Protein AF-A0A2S3QCV7-F1 (afdb_monomer)

Mean predicted aligned error: 12.56 Å

Foldseek 3Di:
DDDDDDDDDDDDDDDDDDDDDDDDDDDPQDQQHQPPVPPRHGVVVPCQCVPPVNVVVPLDDLVRLLVVLVVCVVVVVLVVNQVSLVSSVVVCVVDDVVVLCVDPVSVVSVLVSLVSNLVSLLVVCLVPVVSLVVSLVSLVCCCVRVVVPCVVVNLVSLLSNLLSCLSVVVNVVSVVSLVVSCVVVVLALVSLLSVLQSQQPPHRPSHPDLVSSVVSLVSSCVNPVPDPSSVVSVVRSVVVCVVVVHDD

Nearest PDB structures (foldseek):
  6af0-assembly1_A  TM=4.984E-01  e=4.633E-02  Thermothelomyces thermophilus ATCC 42464
  2vq2-assembly1_A-2  TM=4.570E-01  e=3.859E-02  Neisseria meningitidis
  8tau-assembly1_S  TM=4.892E-01  e=3.306E-01  Homo sapiens
  5waq-assembly1_A  TM=3.898E-01  e=1.744E-01  Neisseria gonorrhoeae FA 1090
  7n61-assembly1_1E  TM=3.999E-01  e=1.591E-01  Chlamydomonas reinhardtii

Solvent-accessible surface area (backbone atoms only — not comparable to full-atom values): 14425 Å² total; per-residue (Å²): 141,84,82,88,82,91,82,92,84,91,82,82,88,84,87,89,82,92,76,91,82,85,84,86,75,84,84,72,80,50,61,76,37,71,25,91,86,70,78,78,38,35,17,68,76,64,51,43,86,69,32,69,69,49,49,61,72,64,60,75,50,71,67,58,49,50,54,51,41,54,58,29,56,79,67,66,41,60,71,62,35,53,57,51,46,49,55,50,50,58,52,55,72,76,48,64,59,73,64,54,52,69,38,65,74,51,32,54,52,48,56,52,48,56,52,55,52,47,54,51,33,58,57,42,23,79,81,38,57,79,33,18,61,57,35,35,56,50,44,55,49,43,59,68,77,39,44,91,75,37,65,89,48,43,65,61,49,49,49,51,40,20,53,22,27,29,63,70,67,41,48,69,64,17,50,51,41,32,53,52,44,28,67,74,38,75,89,48,40,59,40,31,44,62,48,17,38,40,15,25,80,84,75,37,86,56,51,70,36,58,70,59,16,50,57,28,42,52,56,19,38,73,73,46,69,81,44,63,72,57,47,52,55,49,52,54,49,48,52,51,30,55,77,68,75,40,81,131

Sequence (248 aa):
MVEHRHDMINDKMGKSSTTDRRGGWALTTGRNDPCPCGSGKKYKKCCIDKDPEHVKGQRRGLAELLDQALAMAERGQITQSIDTGEEIWQVIQQQNVTQVTAVPALRSKLRVWLSDYHDLLHNAMYTDRKMAGRCLNFIDGVLVRFKDWVSEEEASLRAARGDALFLMGNFVEGDEVFAALHHRYPNDPWPLIWWGDQYNPVFRWALPQPDKAVSLYQKARAMDEADDGIRRRWDDLMAWRSQNGIAP

pLDDT: mean 83.48, std 18.83, range [30.62, 98.56]

Secondary structure (DSSP, 8-state):
------------------------------TTSBPTTSSSSBGGGTTGGG-HHHHHHTS--HHHHHHHHHHHHHTT-HHHHHHHHHHHHHHHHHS-HHHHHHSHHHHHHHHHHHHHHHHHHHHHHHH-TTHHHHHHHHHHHHHHHSTTTSTTTHHHHHHHHHHHHHHTT-HHHHHHHHHHHHHHSTT-SHHHHHHHHHH-TTT--SS--HHHHHHHHHHHHHH-SS-HHHHHHHHHHHHHHHHTT---

Structure (mmCIF, N/CA/C/O backbone):
data_AF-A0A2S3QCV7-F1
#
_entry.id   AF-A0A2S3QCV7-F1
#
loop_
_atom_site.group_PDB
_atom_site.id
_atom_site.type_symbol
_atom_site.label_atom_id
_atom_site.label_alt_id
_atom_site.label_comp_id
_atom_site.label_asym_id
_atom_site.label_entity_id
_atom_site.label_seq_id
_atom_site.pdbx_PDB_ins_code
_atom_site.Cartn_x
_atom_site.Cartn_y
_atom_site.Cartn_z
_atom_site.occupancy
_atom_site.B_iso_or_equiv
_atom_site.auth_seq_id
_atom_site.auth_comp_id
_atom_site.auth_asym_id
_atom_site.auth_atom_id
_atom_site.pdbx_PDB_model_num
ATOM 1 N N . MET A 1 1 ? 11.195 -3.276 79.818 1.00 38.38 1 MET A N 1
ATOM 2 C CA . MET A 1 1 ? 11.529 -4.581 80.420 1.00 38.38 1 MET A CA 1
ATOM 3 C C . MET A 1 1 ? 10.585 -4.825 81.582 1.00 38.38 1 MET A C 1
ATOM 5 O O . MET A 1 1 ? 10.831 -4.285 82.647 1.00 38.38 1 MET A O 1
ATOM 9 N N . VAL A 1 2 ? 9.503 -5.574 81.365 1.00 32.84 2 VAL A N 1
ATOM 10 C CA . VAL A 1 2 ? 8.854 -6.365 82.421 1.00 32.84 2 VAL A CA 1
ATOM 11 C C . VAL A 1 2 ? 8.406 -7.657 81.750 1.00 32.84 2 VAL A C 1
ATOM 13 O O . VAL A 1 2 ? 7.621 -7.638 80.803 1.00 32.84 2 VAL A O 1
ATOM 16 N N . GLU A 1 3 ? 9.021 -8.747 82.184 1.00 32.28 3 GLU A N 1
ATOM 17 C CA . GLU A 1 3 ? 8.750 -10.119 81.775 1.00 32.28 3 GLU A CA 1
ATOM 18 C C . GLU A 1 3 ? 7.462 -10.665 82.416 1.00 32.28 3 GLU A C 1
ATOM 20 O O . GLU A 1 3 ? 7.135 -10.346 83.554 1.00 32.28 3 GLU A O 1
ATOM 25 N N . HIS A 1 4 ? 6.779 -11.501 81.626 1.00 31.88 4 HIS A N 1
ATOM 26 C CA . HIS A 1 4 ? 6.143 -12.796 81.916 1.00 31.88 4 HIS A CA 1
ATOM 27 C C . HIS A 1 4 ? 5.590 -13.150 83.312 1.00 31.88 4 HIS A C 1
ATOM 29 O O . HIS A 1 4 ? 6.277 -13.029 84.318 1.00 31.88 4 HIS A O 1
ATOM 35 N N . ARG A 1 5 ? 4.432 -13.842 83.337 1.00 34.34 5 ARG A N 1
ATOM 36 C CA . ARG A 1 5 ? 4.283 -15.329 83.352 1.00 34.34 5 ARG A CA 1
ATOM 37 C C . ARG A 1 5 ? 2.780 -15.722 83.347 1.00 34.34 5 ARG A C 1
ATOM 39 O O . ARG A 1 5 ? 2.022 -15.098 84.074 1.00 34.34 5 ARG A O 1
ATOM 46 N N . HIS A 1 6 ? 2.343 -16.551 82.379 1.00 31.64 6 HIS A N 1
ATOM 47 C CA . HIS A 1 6 ? 1.833 -17.952 82.515 1.00 31.64 6 HIS A CA 1
ATOM 48 C C . HIS A 1 6 ? 0.407 -18.035 83.123 1.00 31.64 6 HIS A C 1
ATOM 50 O O . HIS A 1 6 ? 0.150 -17.369 84.110 1.00 31.64 6 HIS A O 1
ATOM 56 N N . ASP A 1 7 ? -0.614 -18.745 82.623 1.00 33.12 7 ASP A N 1
ATOM 57 C CA . ASP A 1 7 ? -0.740 -19.999 81.859 1.00 33.12 7 ASP A CA 1
ATOM 58 C C . ASP A 1 7 ? -2.167 -20.072 81.238 1.00 33.12 7 ASP A C 1
ATOM 60 O O . ASP A 1 7 ? -3.120 -19.561 81.816 1.00 33.12 7 ASP A O 1
ATOM 64 N N . MET A 1 8 ? -2.310 -20.461 79.965 1.00 30.98 8 MET A N 1
ATOM 65 C CA . MET A 1 8 ? -2.825 -21.752 79.454 1.00 30.98 8 MET A CA 1
ATOM 66 C C . MET A 1 8 ? -4.351 -22.028 79.503 1.00 30.98 8 MET A C 1
ATOM 68 O O . MET A 1 8 ? -4.958 -22.099 80.562 1.00 30.98 8 MET A O 1
ATOM 72 N N . ILE A 1 9 ? -4.879 -22.343 78.303 1.00 35.72 9 ILE A N 1
ATOM 73 C CA . ILE A 1 9 ? -5.865 -23.391 77.921 1.00 35.72 9 ILE A CA 1
ATOM 74 C C . ILE A 1 9 ? -7.051 -22.891 77.068 1.00 35.72 9 ILE A C 1
ATOM 76 O O . ILE A 1 9 ? -7.926 -22.154 77.507 1.00 35.72 9 ILE A O 1
ATOM 80 N N . ASN A 1 10 ? -7.054 -23.382 75.821 1.00 31.34 10 ASN A N 1
ATOM 81 C CA . ASN A 1 10 ? -8.168 -23.452 74.871 1.00 31.34 10 ASN A CA 1
ATOM 82 C C . ASN A 1 10 ? -9.288 -24.369 75.391 1.00 31.34 10 ASN A C 1
ATOM 84 O O . ASN A 1 10 ? -8.967 -25.489 75.774 1.00 31.34 10 ASN A O 1
ATOM 88 N N . ASP A 1 11 ? -10.566 -24.013 75.196 1.00 32.94 11 ASP A N 1
ATOM 89 C CA . ASP A 1 11 ? -11.502 -24.925 74.514 1.00 32.94 11 ASP A CA 1
ATOM 90 C C . ASP A 1 11 ? -12.813 -24.256 74.033 1.00 32.94 11 ASP A C 1
ATOM 92 O O . ASP A 1 11 ? -13.464 -23.506 74.751 1.00 32.94 11 ASP A O 1
ATOM 96 N N . LYS A 1 12 ? -13.176 -24.622 72.796 1.00 36.59 12 LYS A N 1
ATOM 97 C CA . LYS A 1 12 ? -14.512 -24.818 72.190 1.00 36.59 12 LYS A CA 1
ATOM 98 C C . LYS A 1 12 ? -15.621 -23.746 72.220 1.00 36.59 12 LYS A C 1
ATOM 100 O O . LYS A 1 12 ? -16.352 -23.556 73.179 1.00 36.59 12 LYS A O 1
ATOM 105 N N . MET A 1 13 ? -15.844 -23.223 71.006 1.00 33.03 13 MET A N 1
ATOM 106 C CA . MET A 1 13 ? -17.088 -23.251 70.203 1.00 33.03 13 MET A CA 1
ATOM 107 C C . MET A 1 13 ? -18.452 -23.336 70.916 1.00 33.03 13 MET A C 1
ATOM 109 O O . MET A 1 13 ? -18.760 -24.347 71.541 1.00 33.03 13 MET A O 1
ATOM 113 N N . GLY A 1 14 ? -19.371 -22.418 70.569 1.00 30.62 14 GLY A N 1
ATOM 114 C CA . GLY A 1 14 ? -20.802 -22.745 70.631 1.00 30.62 14 GLY A CA 1
ATOM 115 C C . GLY A 1 14 ? -21.839 -21.617 70.622 1.00 30.62 14 GLY A C 1
ATOM 116 O O . GLY A 1 14 ? -22.574 -21.489 71.584 1.00 30.62 14 GLY A O 1
ATOM 117 N N . LYS A 1 15 ? -21.995 -20.956 69.466 1.00 34.19 15 LYS A N 1
ATOM 118 C CA . LYS A 1 15 ? -23.260 -20.459 68.868 1.00 34.19 15 LYS A CA 1
ATOM 119 C C . LYS A 1 15 ? -24.015 -19.235 69.434 1.00 34.19 15 LYS A C 1
ATOM 121 O O . LYS A 1 15 ? -24.451 -19.182 70.572 1.00 34.19 15 LYS A O 1
ATOM 126 N N . SER A 1 16 ? -24.401 -18.432 68.434 1.00 33.25 16 SER A N 1
ATOM 127 C CA . SER A 1 16 ? -25.677 -17.723 68.259 1.00 33.25 16 SER A CA 1
ATOM 128 C C . SER A 1 16 ? -25.746 -16.276 68.740 1.00 33.25 16 SER A C 1
ATOM 130 O O . SER A 1 16 ? -26.139 -15.994 69.866 1.00 33.25 16 SER A O 1
ATOM 132 N N . SER A 1 17 ? -25.531 -15.349 67.803 1.00 34.78 17 SER A N 1
ATOM 133 C CA . SER A 1 17 ? -26.251 -14.078 67.809 1.00 34.78 17 SER A CA 1
ATOM 134 C C . SER A 1 17 ? -26.877 -13.828 66.436 1.00 34.78 17 SER A C 1
ATOM 136 O O . SER A 1 17 ? -26.227 -13.731 65.397 1.00 34.78 17 SER A O 1
ATOM 138 N N . THR A 1 18 ? -28.201 -13.795 66.455 1.00 44.22 18 THR A N 1
ATOM 139 C CA . THR A 1 18 ? -29.086 -13.297 65.413 1.00 44.22 18 THR A CA 1
ATOM 140 C C . THR A 1 18 ? -29.014 -11.775 65.363 1.00 44.22 18 THR A C 1
ATOM 142 O O . THR A 1 18 ? -29.359 -11.137 66.354 1.00 44.22 18 THR A O 1
ATOM 145 N N . THR A 1 19 ? -28.695 -11.195 64.206 1.00 40.28 19 THR A N 1
ATOM 146 C CA . THR A 1 19 ? -29.231 -9.887 63.800 1.00 40.28 19 THR A CA 1
ATOM 147 C C . THR A 1 19 ? -29.324 -9.805 62.284 1.00 40.28 19 THR A C 1
ATOM 149 O O . THR A 1 19 ? -28.318 -9.805 61.579 1.00 40.28 19 THR A O 1
ATOM 152 N N . ASP A 1 20 ? -30.564 -9.709 61.826 1.00 45.69 20 ASP A N 1
ATOM 153 C CA . ASP A 1 20 ? -31.002 -9.193 60.536 1.00 45.69 20 ASP A CA 1
ATOM 154 C C . ASP A 1 20 ? -30.364 -7.825 60.207 1.00 45.69 20 ASP A C 1
ATOM 156 O O . ASP A 1 20 ? -30.179 -6.999 61.111 1.00 45.69 20 ASP A O 1
ATOM 160 N N . ARG A 1 21 ? -30.056 -7.596 58.917 1.00 41.09 21 ARG A N 1
ATOM 161 C CA . ARG A 1 21 ? -30.334 -6.337 58.194 1.00 41.09 21 ARG A CA 1
ATOM 162 C C . ARG A 1 21 ? -29.936 -6.407 56.700 1.00 41.09 21 ARG A C 1
ATOM 164 O O . ARG A 1 21 ? -28.761 -6.340 56.373 1.00 41.09 21 ARG A O 1
ATOM 171 N N . ARG A 1 22 ? -30.953 -6.374 55.825 1.00 37.09 22 ARG A N 1
ATOM 172 C CA . ARG A 1 22 ? -31.075 -5.560 54.581 1.00 37.09 22 ARG A CA 1
ATOM 173 C C . ARG A 1 22 ? -29.996 -5.652 53.464 1.00 37.09 22 ARG A C 1
ATOM 175 O O . ARG A 1 22 ? -28.924 -5.087 53.600 1.00 37.09 22 ARG A O 1
ATOM 182 N N . GLY A 1 23 ? -30.425 -6.106 52.275 1.00 32.66 23 GLY A N 1
ATOM 183 C CA . GLY A 1 23 ? -30.238 -5.390 50.994 1.00 32.66 23 GLY A CA 1
ATOM 184 C C . GLY A 1 23 ? -28.955 -5.590 50.162 1.00 32.66 23 GLY A C 1
ATOM 185 O O . GLY A 1 23 ? -27.911 -5.052 50.497 1.00 32.66 23 GLY A O 1
ATOM 186 N N . GLY A 1 24 ? -29.119 -6.186 48.970 1.00 42.12 24 GLY A N 1
ATOM 187 C CA . GLY A 1 24 ? -28.301 -5.936 47.769 1.00 42.12 24 GLY A CA 1
ATOM 188 C C . GLY A 1 24 ? -26.895 -6.546 47.728 1.00 42.12 24 GLY A C 1
ATOM 189 O O . GLY A 1 24 ? -26.304 -6.841 48.754 1.00 42.12 24 GLY A O 1
ATOM 190 N N . TRP A 1 25 ? -26.347 -6.644 46.513 1.00 31.70 25 TRP A N 1
ATOM 191 C CA . TRP A 1 25 ? -24.982 -7.071 46.159 1.00 31.70 25 TRP A CA 1
ATOM 192 C C . TRP A 1 25 ? -24.763 -8.593 46.138 1.00 31.70 25 TRP A C 1
ATOM 194 O O . TRP A 1 25 ? -24.462 -9.233 47.142 1.00 31.70 25 TRP A O 1
ATOM 204 N N . ALA A 1 26 ? -24.866 -9.177 44.937 1.00 41.72 26 ALA A N 1
ATOM 205 C CA . ALA A 1 26 ? -24.227 -10.453 44.637 1.00 41.72 26 ALA A CA 1
ATOM 206 C C . ALA A 1 26 ? -22.753 -10.369 45.070 1.00 41.72 26 ALA A C 1
ATOM 208 O O . ALA A 1 26 ? -22.054 -9.430 44.692 1.00 41.72 26 ALA A O 1
ATOM 209 N N . LEU A 1 27 ? -22.318 -11.315 45.904 1.00 47.12 27 LEU A N 1
ATOM 210 C CA . LEU A 1 27 ? -20.977 -11.396 46.483 1.00 47.12 27 LEU A CA 1
ATOM 211 C C . LEU A 1 27 ? -19.913 -11.490 45.379 1.00 47.12 27 LEU A C 1
ATOM 213 O O . LEU A 1 27 ? -19.500 -12.579 44.985 1.00 47.12 27 LEU A O 1
ATOM 217 N N . THR A 1 28 ? -19.443 -10.351 44.877 1.00 60.47 28 THR A N 1
ATOM 218 C CA . THR A 1 28 ? -18.229 -10.293 44.065 1.00 60.47 28 THR A CA 1
ATOM 219 C C . THR A 1 28 ? -17.061 -10.658 44.971 1.00 60.47 28 THR A C 1
ATOM 221 O O . THR A 1 28 ? -16.737 -9.906 45.890 1.00 60.47 28 THR A O 1
ATOM 224 N N . THR A 1 29 ? -16.454 -11.825 44.753 1.00 78.31 29 THR A N 1
ATOM 225 C CA . THR A 1 29 ? -15.265 -12.256 45.496 1.00 78.31 29 THR A CA 1
ATOM 226 C C . THR A 1 29 ? -14.179 -11.182 45.394 1.00 78.31 29 THR A C 1
ATOM 228 O O . THR A 1 29 ? -13.758 -10.812 44.296 1.00 78.31 29 THR A O 1
ATOM 231 N N . GLY A 1 30 ? -13.718 -10.661 46.530 1.00 81.62 30 GLY A N 1
ATOM 232 C CA . GLY A 1 30 ? -12.691 -9.632 46.571 1.00 81.62 30 GLY A CA 1
ATOM 233 C C . GLY A 1 30 ? -11.347 -10.155 46.063 1.00 81.62 30 GLY A C 1
ATOM 234 O O . GLY A 1 30 ? -10.965 -11.304 46.271 1.00 81.62 30 GLY A O 1
ATOM 235 N N . ARG A 1 31 ? -10.559 -9.288 45.414 1.00 86.88 31 ARG A N 1
ATOM 236 C CA . ARG A 1 31 ? -9.252 -9.626 44.803 1.00 86.88 31 ARG A CA 1
ATOM 237 C C . ARG A 1 31 ? -8.290 -10.387 45.732 1.00 86.88 31 ARG A C 1
ATOM 239 O O . ARG A 1 31 ? -7.484 -11.193 45.268 1.00 86.88 31 ARG A O 1
ATOM 246 N N . ASN A 1 32 ? -8.318 -10.101 47.031 1.00 90.88 32 ASN A N 1
ATOM 247 C CA . ASN A 1 32 ? -7.431 -10.723 48.016 1.00 90.88 32 ASN A CA 1
ATOM 248 C C . ASN A 1 32 ? -8.058 -11.917 48.752 1.00 90.88 32 ASN A C 1
ATOM 250 O O . ASN A 1 32 ? -7.331 -12.562 49.511 1.00 90.88 32 ASN A O 1
ATOM 254 N N . ASP A 1 33 ? -9.335 -12.215 48.517 1.00 92.00 33 ASP A N 1
ATOM 255 C CA . ASP A 1 33 ? -10.075 -13.269 49.214 1.00 92.00 33 ASP A CA 1
ATOM 256 C C . ASP A 1 33 ? -9.628 -14.662 48.751 1.00 92.00 33 ASP A C 1
ATOM 258 O O . ASP A 1 33 ? -9.044 -14.791 47.668 1.00 92.00 33 ASP A O 1
ATOM 262 N N . PRO A 1 34 ? -9.858 -15.723 49.544 1.00 92.44 34 PRO A N 1
ATOM 263 C CA . PRO A 1 34 ? -9.638 -17.095 49.102 1.00 92.44 34 PRO A CA 1
ATOM 264 C C . PRO A 1 34 ? -10.410 -17.398 47.815 1.00 92.44 34 PRO A C 1
ATOM 266 O O . PRO A 1 34 ? -11.573 -17.035 47.659 1.00 92.44 34 PRO A O 1
ATOM 269 N N . CYS A 1 35 ? -9.749 -18.060 46.871 1.00 91.00 35 CYS A N 1
ATOM 270 C CA . CYS A 1 35 ? -10.328 -18.324 45.566 1.00 91.00 35 CYS A CA 1
ATOM 271 C C . CYS A 1 35 ? -11.446 -19.383 45.653 1.00 91.00 35 CYS A C 1
ATOM 273 O O . CYS A 1 35 ? -11.205 -20.462 46.205 1.00 91.00 35 CYS A O 1
ATOM 275 N N . PRO A 1 36 ? -12.628 -19.140 45.047 1.00 88.75 36 PRO A N 1
ATOM 276 C CA . PRO A 1 36 ? -13.785 -20.032 45.159 1.00 88.75 36 PRO A CA 1
ATOM 277 C C . PRO A 1 36 ? -13.600 -21.388 44.464 1.00 88.75 36 PRO A C 1
ATOM 279 O O . PRO A 1 36 ? -14.388 -22.297 44.689 1.00 88.75 36 PRO A O 1
ATOM 282 N N . CYS A 1 37 ? -12.545 -21.574 43.663 1.00 88.00 37 CYS A N 1
ATOM 283 C CA . CYS A 1 37 ? -12.220 -22.865 43.048 1.00 88.00 37 CYS A CA 1
ATOM 284 C C . CYS A 1 37 ? -11.632 -23.898 44.029 1.00 88.00 37 CYS A C 1
ATOM 286 O O . CYS A 1 37 ? -11.289 -25.002 43.615 1.00 88.00 37 CYS A O 1
ATOM 288 N N . GLY A 1 38 ? -11.447 -23.535 45.304 1.00 86.88 38 GLY A N 1
ATOM 289 C CA . GLY A 1 38 ? -10.931 -24.441 46.334 1.00 86.88 38 GLY A CA 1
ATOM 290 C C . GLY A 1 38 ? -9.409 -24.609 46.338 1.00 86.88 38 GLY A C 1
ATOM 291 O O . GLY A 1 38 ? -8.885 -25.430 47.081 1.00 86.88 38 GLY A O 1
ATOM 292 N N . SER A 1 39 ? -8.666 -23.814 45.562 1.00 90.38 39 SER A N 1
ATOM 293 C CA . SER A 1 39 ? -7.197 -23.921 45.481 1.00 90.38 39 SER A CA 1
ATOM 294 C C . SER A 1 39 ? -6.439 -23.454 46.731 1.00 90.38 39 SER A C 1
ATOM 296 O O . SER A 1 39 ? -5.219 -23.604 46.795 1.00 90.38 39 SER A O 1
ATOM 298 N N . GLY A 1 40 ? -7.116 -22.793 47.677 1.00 89.12 40 GLY A N 1
ATOM 299 C CA . GLY A 1 40 ? -6.497 -22.161 48.850 1.00 89.12 40 GLY A CA 1
ATOM 300 C C . GLY A 1 40 ? -5.666 -20.902 48.547 1.00 89.12 40 GLY A C 1
ATOM 301 O O . GLY A 1 40 ? -5.148 -20.268 49.464 1.00 89.12 40 GLY A O 1
ATOM 302 N N . LYS A 1 41 ? -5.535 -20.496 47.276 1.00 92.94 41 LYS A N 1
ATOM 303 C CA . LYS A 1 41 ? -4.814 -19.278 46.862 1.00 92.94 41 LYS A CA 1
ATOM 304 C C . LYS A 1 41 ? -5.726 -18.048 46.930 1.00 92.94 41 LYS A C 1
ATOM 306 O O . LYS A 1 41 ? -6.942 -18.169 46.829 1.00 92.94 41 LYS A O 1
ATOM 311 N N . LYS A 1 42 ? -5.143 -16.843 47.027 1.00 90.75 42 LYS A N 1
ATOM 312 C CA . LYS A 1 42 ? -5.887 -15.576 46.850 1.00 90.75 42 LYS A CA 1
ATOM 313 C C . LYS A 1 42 ? -6.501 -15.514 45.449 1.00 90.75 42 LYS A C 1
ATOM 315 O O . LYS A 1 42 ? -5.845 -15.938 44.496 1.00 90.75 42 LYS A O 1
ATOM 320 N N . TYR A 1 43 ? -7.687 -14.924 45.305 1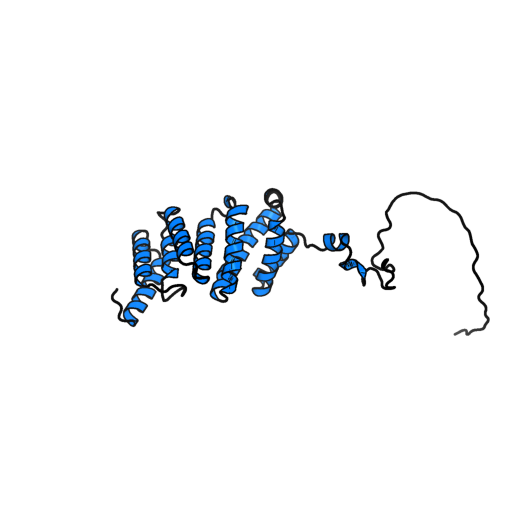.00 90.62 43 TYR A N 1
ATOM 321 C CA . TYR A 1 43 ? -8.422 -14.849 44.043 1.00 90.62 43 TYR A CA 1
ATOM 322 C C . TYR A 1 43 ? -7.565 -14.255 42.919 1.00 90.62 43 TYR A C 1
ATOM 324 O O . TYR A 1 43 ? -7.399 -14.882 41.870 1.00 90.62 43 TYR A O 1
ATOM 332 N N . LYS A 1 44 ? -6.871 -13.141 43.204 1.00 87.62 44 LYS A N 1
ATOM 333 C CA . LYS A 1 44 ? -5.934 -12.484 42.277 1.00 87.62 44 LYS A CA 1
ATOM 334 C C . LYS A 1 44 ? -4.725 -13.315 41.830 1.00 87.62 44 LYS A C 1
ATOM 336 O O . LYS A 1 44 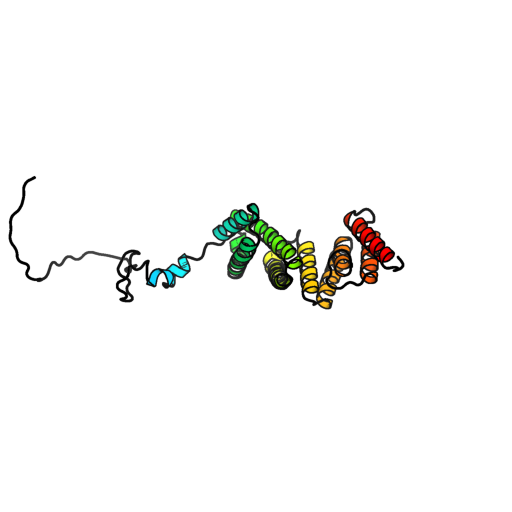? -3.994 -12.885 40.955 1.00 87.62 44 LYS A O 1
ATOM 341 N N . LYS A 1 45 ? -4.437 -14.435 42.498 1.00 91.00 45 LYS A N 1
ATOM 342 C CA . LYS A 1 45 ? -3.318 -15.340 42.184 1.00 91.00 45 LYS A CA 1
ATOM 343 C C . LYS A 1 45 ? -3.806 -16.689 41.640 1.00 91.00 45 LYS A C 1
ATOM 345 O O . LYS A 1 45 ? -3.042 -17.655 41.638 1.00 91.00 45 LYS A O 1
ATOM 350 N N . CYS A 1 46 ? -5.086 -16.801 41.280 1.00 92.44 46 CYS A N 1
ATOM 351 C CA . CYS A 1 46 ? -5.672 -18.068 40.863 1.00 92.44 46 CYS A CA 1
ATOM 352 C C . CYS A 1 46 ? -6.656 -17.926 39.699 1.00 92.44 46 CYS A C 1
ATOM 354 O O . CYS A 1 46 ? -6.263 -18.153 38.559 1.00 92.44 46 CYS A O 1
ATOM 356 N N . CYS A 1 47 ? -7.921 -17.606 39.975 1.00 88.00 47 CYS A N 1
ATOM 357 C CA . CYS A 1 47 ? -8.972 -17.603 38.956 1.00 88.00 47 CYS A CA 1
ATOM 358 C C . CYS A 1 47 ? -9.288 -16.217 38.399 1.00 88.00 47 CYS A C 1
ATOM 360 O O . CYS A 1 47 ? -10.093 -16.154 37.483 1.00 88.00 47 CYS A O 1
ATOM 362 N N . ILE A 1 48 ? -8.669 -15.137 38.895 1.00 82.75 48 ILE A N 1
ATOM 363 C CA . ILE A 1 48 ? -8.992 -13.783 38.425 1.00 82.75 48 ILE A CA 1
ATOM 364 C C . ILE A 1 48 ? -8.792 -13.630 36.912 1.00 82.75 48 ILE A C 1
ATOM 366 O O . ILE A 1 48 ? -9.691 -13.165 36.237 1.00 82.75 48 ILE A O 1
ATOM 370 N N . ASP A 1 49 ? -7.688 -14.130 36.355 1.00 76.44 49 ASP A N 1
ATOM 371 C CA . ASP A 1 49 ? -7.404 -14.036 34.913 1.00 76.44 49 ASP A CA 1
ATOM 372 C C . ASP A 1 49 ? -8.180 -15.079 34.088 1.00 76.44 49 ASP A C 1
ATOM 374 O O . ASP A 1 49 ? -8.084 -15.128 32.867 1.00 76.44 49 ASP A O 1
ATOM 378 N N . LYS A 1 50 ? -8.936 -15.951 34.765 1.00 78.25 50 LYS A N 1
ATOM 379 C CA . LYS A 1 50 ? -9.798 -16.977 34.164 1.00 78.25 50 LYS A CA 1
ATOM 380 C C . LYS A 1 50 ? -11.279 -16.622 34.280 1.00 78.25 50 LYS A C 1
ATOM 382 O O . LYS A 1 50 ? -12.109 -17.341 33.733 1.00 78.25 50 LYS A O 1
ATOM 387 N N . ASP A 1 51 ? -11.607 -15.570 35.025 1.00 71.88 51 ASP A N 1
ATOM 388 C CA . ASP A 1 51 ? -12.965 -15.084 35.202 1.00 71.88 51 ASP A CA 1
ATOM 389 C C . ASP A 1 51 ? -13.413 -14.396 33.907 1.00 71.88 51 ASP A C 1
ATOM 391 O O . ASP A 1 51 ? -12.812 -13.389 33.526 1.00 71.88 51 ASP A O 1
ATOM 395 N N . PRO A 1 52 ? -14.448 -14.909 33.216 1.00 61.00 52 PRO A N 1
ATOM 396 C CA . PRO A 1 52 ? -14.932 -14.329 31.968 1.00 61.00 52 PRO A CA 1
ATOM 397 C C . PRO A 1 52 ? -15.290 -12.843 32.088 1.00 61.00 52 PRO A C 1
ATOM 399 O O . PRO A 1 52 ? -15.119 -12.102 31.122 1.00 61.00 52 PRO A O 1
ATOM 402 N N . GLU A 1 53 ? -15.753 -12.386 33.256 1.00 61.12 53 GLU A N 1
ATOM 403 C CA . GLU A 1 53 ? -16.058 -10.972 33.503 1.00 61.12 53 GLU A CA 1
ATOM 404 C C . GLU A 1 53 ? -14.784 -10.140 33.728 1.00 61.12 53 GLU A C 1
ATOM 406 O O . GLU A 1 53 ? -14.687 -9.009 33.248 1.00 61.12 53 GLU A O 1
ATOM 411 N N . HIS A 1 54 ? -13.749 -10.705 34.360 1.00 60.69 54 HIS A N 1
ATOM 412 C CA . HIS A 1 54 ? -12.443 -10.044 34.481 1.00 60.69 54 HIS A CA 1
ATOM 413 C C . HIS A 1 54 ? -11.707 -9.960 33.140 1.00 60.69 54 HIS A C 1
ATOM 415 O O . HIS A 1 54 ? -11.144 -8.919 32.806 1.00 60.69 54 HIS A O 1
ATOM 421 N N . VAL A 1 55 ? -11.763 -11.032 32.347 1.00 55.41 55 VAL A N 1
ATOM 422 C CA . VAL A 1 55 ? -11.185 -11.106 30.999 1.00 55.41 55 VAL A CA 1
ATOM 423 C C . VAL A 1 55 ? -11.876 -10.112 30.057 1.00 55.41 55 VAL A C 1
ATOM 425 O O . VAL A 1 55 ? -11.208 -9.470 29.247 1.00 55.41 55 VAL A O 1
ATOM 428 N N . LYS A 1 56 ? -13.194 -9.898 30.194 1.00 53.72 56 LYS A N 1
ATOM 429 C CA . LYS A 1 56 ? -13.905 -8.813 29.490 1.00 53.72 56 LYS A CA 1
ATOM 430 C C . LYS A 1 56 ? -13.417 -7.421 29.910 1.00 53.72 56 LYS A C 1
ATOM 432 O O . LYS A 1 56 ? -13.297 -6.552 29.053 1.00 53.72 56 LYS A O 1
ATOM 437 N N . GLY A 1 57 ? -13.109 -7.219 31.193 1.00 47.00 57 GLY A N 1
ATOM 438 C CA . GLY A 1 57 ? -12.618 -5.949 31.748 1.00 47.00 57 GLY A CA 1
ATOM 439 C C . GLY A 1 57 ? -11.133 -5.641 31.501 1.00 47.00 57 GLY A C 1
ATOM 440 O O . GLY A 1 57 ? -10.685 -4.549 31.840 1.00 47.00 57 GLY A O 1
ATOM 441 N N . GLN A 1 58 ? -10.371 -6.578 30.926 1.00 50.03 58 GLN A N 1
ATOM 442 C CA . GLN A 1 58 ? -8.944 -6.429 30.599 1.00 50.03 58 GLN A CA 1
ATOM 443 C C . GLN A 1 58 ? -8.662 -6.161 29.113 1.00 50.03 58 GLN A C 1
ATOM 445 O O . GLN A 1 58 ? -7.502 -5.970 28.746 1.00 50.03 58 GLN A O 1
ATOM 450 N N . ARG A 1 59 ? -9.680 -6.115 28.242 1.00 55.91 59 ARG A N 1
ATOM 451 C CA . ARG A 1 59 ? -9.477 -5.635 26.869 1.00 55.91 59 ARG A CA 1
ATOM 452 C C . ARG A 1 59 ? -9.206 -4.133 26.923 1.00 55.91 59 ARG A C 1
ATOM 454 O O . ARG A 1 59 ? -10.096 -3.369 27.294 1.00 55.91 59 ARG A O 1
ATOM 461 N N . ARG A 1 60 ? -7.986 -3.720 26.565 1.00 67.25 60 ARG A N 1
ATOM 462 C CA . ARG A 1 60 ? -7.651 -2.302 26.378 1.00 67.25 60 ARG A CA 1
ATOM 463 C C . ARG A 1 60 ? -8.685 -1.677 25.444 1.00 67.25 60 ARG A C 1
ATOM 465 O O . ARG A 1 60 ? -9.037 -2.255 24.414 1.00 67.25 60 ARG A O 1
ATOM 472 N N . GLY A 1 61 ? -9.206 -0.513 25.821 1.00 80.31 61 GLY A N 1
ATOM 473 C CA . GLY A 1 61 ? -10.128 0.219 24.957 1.00 80.31 61 GLY A CA 1
ATOM 474 C C . GLY A 1 61 ? -9.412 0.667 23.682 1.00 80.31 61 GLY A C 1
ATOM 475 O O . GLY A 1 61 ? -8.217 0.952 23.717 1.00 80.31 61 GLY A O 1
ATOM 476 N N . LEU A 1 62 ? -10.137 0.793 22.565 1.00 86.44 62 LEU A N 1
ATOM 477 C CA . LEU A 1 62 ? -9.555 1.236 21.288 1.00 86.44 62 LEU A CA 1
ATOM 478 C C . LEU A 1 62 ? -8.752 2.542 21.436 1.00 86.44 62 LEU A C 1
ATOM 480 O O . LEU A 1 62 ? -7.675 2.665 20.871 1.00 86.44 62 LEU A O 1
ATOM 484 N N . ALA A 1 63 ? -9.242 3.492 22.238 1.00 86.25 63 ALA A N 1
ATOM 485 C CA . ALA A 1 63 ? -8.533 4.742 22.507 1.00 86.25 63 ALA A CA 1
ATOM 486 C C . ALA A 1 63 ? -7.158 4.524 23.168 1.00 86.25 63 ALA A C 1
ATOM 488 O O . ALA A 1 63 ? -6.189 5.155 22.764 1.00 86.25 63 ALA A O 1
ATOM 489 N N . GLU A 1 64 ? -7.072 3.615 24.144 1.00 87.62 64 GLU A N 1
ATOM 490 C CA . GLU A 1 64 ? -5.824 3.295 24.845 1.00 87.62 64 GLU A CA 1
ATOM 491 C C . GLU A 1 64 ? -4.827 2.599 23.912 1.00 87.62 64 GLU A C 1
ATOM 493 O O . GLU A 1 64 ? -3.640 2.913 23.931 1.00 87.62 64 GLU A O 1
ATOM 498 N N . LEU A 1 65 ? -5.309 1.682 23.068 1.00 89.88 65 LEU A N 1
ATOM 499 C CA . LEU A 1 65 ? -4.464 1.009 22.084 1.00 89.88 65 LEU A CA 1
ATOM 500 C C . LEU A 1 65 ? -3.913 1.991 21.042 1.00 89.88 65 LEU A C 1
ATOM 502 O O . LEU A 1 65 ? -2.725 1.945 20.733 1.00 89.88 65 LEU A O 1
ATOM 506 N N . LEU A 1 66 ? -4.749 2.907 20.543 1.00 91.06 66 LEU A N 1
ATOM 507 C CA . LEU A 1 66 ? -4.315 3.945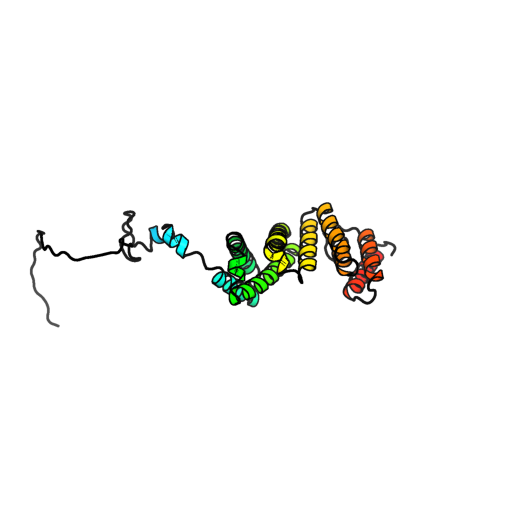 19.606 1.00 91.06 66 LEU A CA 1
ATOM 508 C C . LEU A 1 66 ? -3.249 4.853 20.233 1.00 91.06 66 LEU A C 1
ATOM 510 O O . LEU A 1 66 ? -2.237 5.122 19.594 1.00 91.06 66 LEU A O 1
ATOM 514 N N 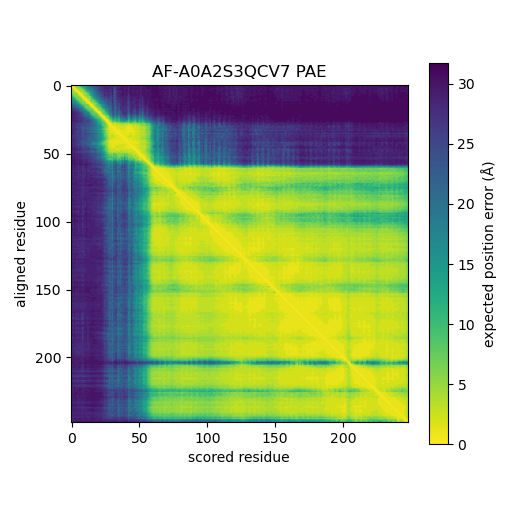. ASP A 1 67 ? -3.428 5.268 21.490 1.00 89.38 67 ASP A N 1
ATOM 515 C CA . ASP A 1 67 ? -2.431 6.082 22.200 1.00 89.38 67 ASP A CA 1
ATOM 516 C C . ASP A 1 67 ? -1.092 5.352 22.355 1.00 89.38 67 ASP A C 1
ATOM 518 O O . ASP A 1 67 ? -0.028 5.947 22.180 1.00 89.38 67 ASP A O 1
ATOM 522 N N . GLN A 1 68 ? -1.129 4.049 22.637 1.00 89.38 68 GLN A N 1
ATOM 523 C CA . GLN A 1 68 ? 0.080 3.233 22.717 1.00 89.38 68 GLN A CA 1
ATOM 524 C C . GLN A 1 68 ? 0.775 3.097 21.359 1.00 89.38 68 GLN A C 1
ATOM 526 O O . GLN A 1 68 ? 1.990 3.273 21.291 1.00 89.38 68 GLN A O 1
ATOM 531 N N . ALA A 1 69 ? 0.030 2.823 20.285 1.00 88.44 69 ALA A N 1
ATOM 532 C CA . ALA A 1 69 ? 0.601 2.659 18.950 1.00 88.44 69 ALA A CA 1
ATOM 533 C C . ALA A 1 69 ? 1.247 3.950 18.426 1.00 88.44 69 ALA A C 1
ATOM 535 O O . ALA A 1 69 ? 2.364 3.901 17.910 1.00 88.44 69 ALA A O 1
ATOM 536 N N . LEU A 1 70 ? 0.596 5.101 18.616 1.00 86.06 70 LEU A N 1
ATOM 537 C CA . LEU A 1 70 ? 1.152 6.400 18.221 1.00 86.06 70 LEU A CA 1
ATOM 538 C C . LEU A 1 70 ? 2.449 6.704 18.991 1.00 86.06 70 LEU A C 1
ATOM 540 O O . LEU A 1 70 ? 3.459 7.061 18.388 1.00 86.06 70 LEU A O 1
ATOM 544 N N . ALA A 1 71 ? 2.482 6.442 20.302 1.00 87.88 71 ALA A N 1
ATOM 545 C CA . ALA A 1 71 ? 3.695 6.616 21.103 1.00 87.88 71 ALA A CA 1
ATOM 546 C C . ALA A 1 71 ? 4.837 5.652 20.709 1.00 87.88 71 ALA A C 1
ATOM 548 O O . ALA A 1 71 ? 6.012 5.990 20.863 1.00 87.88 71 ALA A O 1
ATOM 549 N N . MET A 1 72 ? 4.527 4.442 20.227 1.00 86.25 72 MET A N 1
ATOM 550 C CA . MET A 1 72 ? 5.533 3.505 19.705 1.00 86.25 72 MET A CA 1
ATOM 551 C C . MET A 1 72 ? 6.104 3.973 18.362 1.00 86.25 72 MET A C 1
ATOM 553 O O . MET A 1 72 ? 7.314 3.855 18.144 1.00 86.25 72 MET A O 1
ATOM 557 N N . ALA A 1 73 ? 5.256 4.523 17.485 1.00 80.12 73 ALA A N 1
ATOM 558 C CA . ALA A 1 73 ? 5.669 5.092 16.204 1.00 80.12 73 ALA A CA 1
ATOM 559 C C . ALA A 1 73 ? 6.661 6.249 16.404 1.00 80.12 73 ALA A C 1
ATOM 561 O O . ALA A 1 73 ? 7.742 6.231 15.818 1.00 80.12 73 ALA A O 1
ATOM 562 N N . GLU A 1 74 ? 6.375 7.166 17.335 1.00 82.88 74 GLU A N 1
ATOM 563 C CA . GLU A 1 74 ? 7.278 8.268 17.712 1.00 82.88 74 GLU A CA 1
ATOM 564 C C . GLU A 1 74 ? 8.656 7.791 18.207 1.00 82.88 74 GLU A C 1
ATOM 566 O O . GLU A 1 74 ? 9.656 8.495 18.074 1.00 82.88 74 GLU A O 1
ATOM 571 N N . ARG A 1 75 ? 8.728 6.583 18.778 1.00 87.12 75 ARG A N 1
ATOM 572 C CA . ARG A 1 75 ? 9.962 5.979 19.311 1.00 87.12 75 ARG A CA 1
ATOM 573 C C . ARG A 1 75 ? 10.669 5.053 18.319 1.00 87.12 75 ARG A C 1
ATOM 575 O O . ARG A 1 75 ? 11.688 4.465 18.678 1.00 87.12 75 ARG A O 1
ATOM 582 N N . GLY A 1 76 ? 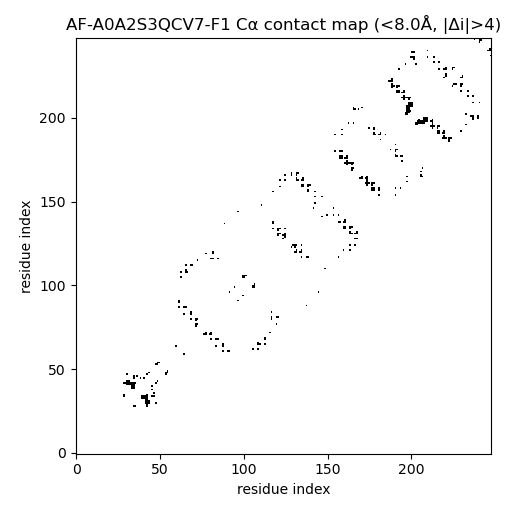10.132 4.875 17.110 1.00 81.62 76 GLY A N 1
ATOM 583 C CA . GLY A 1 76 ? 10.708 4.003 16.082 1.00 81.62 76 GLY A CA 1
ATOM 584 C C . GLY A 1 76 ? 10.660 2.505 16.415 1.00 81.62 76 GLY A C 1
ATOM 585 O O . GLY A 1 76 ? 11.496 1.738 15.939 1.00 81.62 76 GLY A O 1
ATOM 586 N N . GLN A 1 77 ? 9.708 2.054 17.238 1.00 84.00 77 GLN A N 1
ATOM 587 C CA . GLN A 1 77 ? 9.612 0.656 17.688 1.00 84.00 77 GLN A CA 1
ATOM 588 C C . GLN A 1 77 ? 8.890 -0.249 16.668 1.00 84.00 77 GLN A C 1
ATOM 590 O O . GLN A 1 77 ? 7.871 -0.859 16.978 1.00 84.00 77 GLN A O 1
ATOM 595 N N . ILE A 1 78 ? 9.440 -0.365 15.453 1.00 78.06 78 ILE A N 1
ATOM 596 C CA . ILE A 1 78 ? 8.796 -0.967 14.262 1.00 78.06 78 ILE A CA 1
ATOM 597 C C . ILE A 1 78 ? 8.097 -2.310 14.546 1.00 78.06 78 ILE A C 1
ATOM 599 O O . ILE A 1 78 ? 6.904 -2.440 14.285 1.00 78.06 78 ILE A O 1
ATOM 603 N N . THR A 1 79 ? 8.796 -3.308 15.098 1.00 79.50 79 THR A N 1
ATOM 604 C CA . THR A 1 79 ? 8.216 -4.648 15.328 1.00 79.50 79 THR A CA 1
ATOM 605 C C . THR A 1 79 ? 7.045 -4.617 16.312 1.00 79.50 79 THR A C 1
ATOM 607 O O . THR A 1 79 ? 6.012 -5.227 16.060 1.00 79.50 79 THR A O 1
ATOM 610 N N . GLN A 1 80 ? 7.175 -3.868 17.409 1.00 83.69 80 GLN A N 1
ATOM 611 C CA . GLN A 1 80 ? 6.112 -3.745 18.412 1.00 83.69 80 GLN A CA 1
ATOM 612 C C . GLN A 1 80 ? 4.907 -2.975 17.862 1.00 83.69 80 GLN A C 1
ATOM 614 O O . GLN A 1 80 ? 3.767 -3.334 18.162 1.00 83.69 80 GLN A O 1
ATOM 619 N N . SER A 1 81 ? 5.150 -1.963 17.022 1.00 86.19 81 SER A N 1
ATOM 620 C CA . SER A 1 81 ? 4.099 -1.232 16.313 1.00 86.19 81 SER A CA 1
ATOM 621 C C . SER A 1 81 ? 3.322 -2.136 15.352 1.00 86.19 81 SER A C 1
ATOM 623 O O . SER A 1 81 ? 2.105 -2.002 15.250 1.00 86.19 81 SER A O 1
ATOM 625 N N . ILE A 1 82 ? 3.994 -3.089 14.691 1.00 86.75 82 ILE A N 1
ATOM 626 C CA . ILE A 1 82 ? 3.341 -4.050 13.794 1.00 86.75 82 ILE A CA 1
ATOM 627 C C . ILE A 1 82 ? 2.359 -4.950 14.561 1.00 86.75 82 ILE A C 1
ATOM 629 O O . ILE A 1 82 ? 1.194 -5.052 14.169 1.00 86.75 82 ILE A O 1
ATOM 633 N N . ASP A 1 83 ? 2.811 -5.559 15.661 1.00 86.94 83 ASP A N 1
ATOM 634 C CA . ASP A 1 83 ? 2.001 -6.487 16.463 1.00 86.94 83 ASP A CA 1
ATOM 635 C C . ASP A 1 83 ? 0.844 -5.768 17.174 1.00 86.94 83 ASP A C 1
ATOM 637 O O . ASP A 1 83 ? -0.299 -6.225 17.147 1.00 86.94 83 ASP A O 1
ATOM 641 N N . THR A 1 84 ? 1.114 -4.591 17.749 1.00 89.19 84 THR A N 1
ATOM 642 C CA . THR A 1 84 ? 0.077 -3.750 18.374 1.00 89.19 84 THR A CA 1
ATOM 643 C C . THR A 1 84 ? -0.951 -3.292 17.340 1.00 89.19 84 THR A C 1
ATOM 645 O O . THR A 1 84 ? -2.148 -3.234 17.623 1.00 89.19 84 THR A O 1
ATOM 648 N N . GLY A 1 85 ? -0.508 -2.991 16.118 1.00 91.88 85 GLY A N 1
ATOM 649 C CA . GLY A 1 85 ? -1.406 -2.604 15.042 1.00 91.88 85 GLY A CA 1
ATOM 650 C C . GLY A 1 85 ? -2.351 -3.727 14.606 1.00 91.88 85 GLY A C 1
ATOM 651 O O . GLY A 1 85 ? -3.514 -3.457 14.311 1.00 91.88 85 GLY A O 1
ATOM 652 N N . GLU A 1 86 ? -1.925 -4.992 14.655 1.00 89.62 86 GLU A N 1
ATOM 653 C CA . GLU A 1 86 ? -2.837 -6.113 14.395 1.00 89.62 86 GLU A CA 1
ATOM 654 C C . GLU A 1 86 ? -3.911 -6.250 15.467 1.00 89.62 86 GLU A C 1
ATOM 656 O O . GLU A 1 86 ? -5.076 -6.482 15.138 1.00 89.62 86 GLU A O 1
ATOM 661 N N . GLU A 1 87 ? -3.546 -6.078 16.738 1.00 89.94 87 GLU A N 1
ATOM 662 C CA . GLU A 1 87 ? -4.513 -6.073 17.837 1.00 89.94 87 GLU A CA 1
ATOM 663 C C . GLU A 1 87 ? -5.550 -4.958 17.637 1.00 89.94 87 GLU A C 1
ATOM 665 O O . GLU A 1 87 ? -6.758 -5.204 17.698 1.00 89.94 87 GLU A O 1
ATOM 670 N N . ILE A 1 88 ? -5.093 -3.743 17.313 1.00 92.44 88 ILE A N 1
ATOM 671 C CA . ILE A 1 88 ? -5.972 -2.607 17.007 1.00 92.44 88 ILE A CA 1
ATOM 672 C C . ILE A 1 88 ? -6.894 -2.938 15.836 1.00 92.44 88 ILE A C 1
ATOM 674 O O . ILE A 1 88 ? -8.103 -2.705 15.918 1.00 92.44 88 ILE A O 1
ATOM 678 N N . TRP A 1 89 ? -6.352 -3.513 14.763 1.00 93.12 89 TRP A N 1
ATOM 679 C CA . TRP A 1 89 ? -7.131 -3.881 13.590 1.00 93.12 89 TRP A CA 1
ATOM 680 C C . TRP A 1 89 ? -8.224 -4.904 13.920 1.00 93.12 89 TRP A C 1
ATOM 682 O O . TRP A 1 89 ? -9.385 -4.704 13.555 1.00 93.12 89 TRP A O 1
ATOM 692 N N . GLN A 1 90 ? -7.901 -5.949 14.688 1.00 88.94 90 GLN A N 1
ATOM 693 C CA . GLN A 1 90 ? -8.876 -6.941 15.152 1.00 88.94 90 GLN A CA 1
ATOM 694 C C . GLN A 1 90 ? -9.980 -6.308 16.007 1.00 88.94 90 GLN A C 1
ATOM 696 O O . GLN A 1 90 ? -11.156 -6.658 15.863 1.00 88.94 90 GLN A O 1
ATOM 701 N N . VAL A 1 91 ? -9.628 -5.355 16.876 1.00 89.00 91 VAL A N 1
ATOM 702 C CA . VAL A 1 91 ? -10.610 -4.602 17.665 1.00 89.00 91 VAL A CA 1
ATOM 703 C C . VAL A 1 91 ? -11.511 -3.784 16.743 1.00 89.00 91 VAL A C 1
ATOM 705 O O . VAL A 1 91 ? -12.729 -3.909 16.841 1.00 89.00 91 VAL A O 1
ATOM 708 N N . ILE A 1 92 ? -10.952 -3.005 15.811 1.00 89.75 92 ILE A N 1
ATOM 709 C CA . ILE A 1 92 ? -11.714 -2.185 14.851 1.00 89.75 92 ILE A CA 1
ATOM 710 C C . ILE A 1 92 ? -12.688 -3.039 14.038 1.00 89.75 92 ILE A C 1
ATOM 712 O O . ILE A 1 92 ? -13.820 -2.611 13.795 1.00 89.75 92 ILE A O 1
ATOM 716 N N . GLN A 1 93 ? -12.283 -4.244 13.630 1.00 86.50 93 GLN A N 1
ATOM 717 C CA . GLN A 1 93 ? -13.135 -5.165 12.878 1.00 86.50 93 GLN A CA 1
ATOM 718 C C . GLN A 1 93 ? -14.400 -5.574 13.651 1.00 86.50 93 GLN A C 1
ATOM 720 O O . GLN A 1 93 ? -15.451 -5.751 13.033 1.00 86.50 93 GLN A O 1
ATOM 725 N N . GLN A 1 94 ? -14.326 -5.636 14.984 1.00 86.38 94 GLN A N 1
ATOM 726 C CA . GLN A 1 94 ? -15.442 -5.971 15.878 1.00 86.38 94 GLN A CA 1
ATOM 727 C C . GLN A 1 94 ? -16.326 -4.763 16.242 1.00 86.38 94 GLN A C 1
ATOM 729 O O . GLN A 1 94 ? -17.400 -4.949 16.812 1.00 86.38 94 GLN A O 1
ATOM 734 N N . GLN A 1 95 ? -15.899 -3.533 15.938 1.00 82.50 95 GLN A N 1
ATOM 735 C CA . GLN A 1 95 ? -16.638 -2.315 16.285 1.00 82.50 95 GLN A CA 1
ATOM 736 C C . GLN A 1 95 ? -17.577 -1.850 15.166 1.00 82.50 95 GLN A C 1
ATOM 738 O O . GLN A 1 95 ? -17.317 -2.043 13.974 1.00 82.50 95 GLN A O 1
ATOM 743 N N . ASN A 1 96 ? -18.639 -1.137 15.554 1.00 83.62 96 ASN A N 1
ATOM 744 C CA . ASN A 1 96 ? -19.418 -0.333 14.619 1.00 83.62 96 ASN A CA 1
ATOM 745 C C . ASN A 1 96 ? -18.633 0.945 14.288 1.00 83.62 96 ASN A C 1
ATOM 747 O O . ASN A 1 96 ? -18.589 1.883 15.088 1.00 83.62 96 ASN A O 1
ATOM 751 N N . VAL A 1 97 ? -18.019 0.971 13.102 1.00 78.69 97 VAL A N 1
ATOM 752 C CA . VAL A 1 97 ? -17.172 2.082 12.648 1.00 78.69 97 VAL A CA 1
ATOM 753 C C . VAL A 1 97 ? -17.914 3.413 12.746 1.00 78.69 97 VAL A C 1
ATOM 755 O O . VAL A 1 97 ? -17.358 4.356 13.292 1.00 78.69 97 VAL A O 1
ATOM 758 N N . THR A 1 98 ? -19.193 3.484 12.366 1.00 82.25 98 THR A N 1
ATOM 759 C CA . THR A 1 98 ? -19.984 4.722 12.457 1.00 82.25 98 THR A CA 1
ATOM 760 C C . THR A 1 98 ? -19.999 5.297 13.877 1.00 82.25 98 THR A C 1
ATOM 762 O O . THR A 1 98 ? -19.819 6.500 14.049 1.00 82.25 98 THR A O 1
ATOM 765 N N . GLN A 1 99 ? -20.117 4.453 14.907 1.00 80.94 99 GLN A N 1
ATOM 766 C CA . GLN A 1 99 ? -20.087 4.900 16.305 1.00 80.94 99 GLN A CA 1
ATOM 767 C C . GLN A 1 99 ? -18.689 5.338 16.750 1.00 80.94 99 GLN A C 1
ATOM 769 O O . GLN A 1 99 ? -18.549 6.392 17.366 1.00 80.94 99 GLN A O 1
ATOM 774 N N . VAL A 1 100 ? -17.653 4.569 16.400 1.00 78.62 100 VAL A N 1
ATOM 775 C CA . VAL A 1 100 ? -16.247 4.920 16.683 1.00 78.62 100 VAL A CA 1
ATOM 776 C C . VAL A 1 100 ? -15.914 6.286 16.088 1.00 78.62 100 VAL A C 1
ATOM 778 O O . VAL A 1 100 ? -15.327 7.149 16.738 1.00 78.62 100 VAL A O 1
ATOM 781 N N . THR A 1 101 ? -16.351 6.497 14.852 1.00 82.12 101 THR A N 1
ATOM 782 C CA . THR A 1 101 ? -16.076 7.702 14.083 1.00 82.12 101 THR A CA 1
ATOM 783 C C . THR A 1 101 ? -16.907 8.923 14.477 1.00 82.12 101 THR A C 1
ATOM 785 O O . THR A 1 101 ? -16.538 10.045 14.128 1.00 82.12 101 THR A O 1
ATOM 788 N N . ALA A 1 102 ? -17.999 8.734 15.225 1.00 85.25 102 ALA A N 1
ATOM 789 C CA . ALA A 1 102 ? -18.824 9.825 15.737 1.00 85.25 102 ALA A CA 1
ATOM 790 C C . ALA A 1 102 ? -18.151 10.586 16.893 1.00 85.25 102 ALA A C 1
ATOM 792 O O . ALA A 1 102 ? -18.536 11.716 17.183 1.00 85.25 102 ALA A O 1
ATOM 793 N N . VAL A 1 103 ? -17.143 9.992 17.544 1.00 86.94 103 VAL A N 1
ATOM 794 C CA . VAL A 1 103 ? -16.371 10.624 18.623 1.00 86.94 103 VAL A CA 1
ATOM 795 C C . VAL A 1 103 ? -15.172 11.370 18.018 1.00 86.94 103 VAL A C 1
ATOM 797 O O . VAL A 1 103 ? -14.227 10.712 17.580 1.00 86.94 103 VAL A O 1
ATOM 800 N N . PRO A 1 104 ? -15.132 12.721 18.013 1.00 88.00 104 PRO A N 1
ATOM 801 C CA . PRO A 1 104 ? -14.120 13.477 17.262 1.00 88.00 104 PRO A CA 1
ATOM 802 C C . PRO A 1 104 ? -12.670 13.165 17.655 1.00 88.00 104 PRO A C 1
ATOM 804 O O . PRO A 1 104 ? -11.822 12.972 16.789 1.00 88.00 104 PRO A O 1
ATOM 807 N N . ALA A 1 105 ? -12.386 13.046 18.955 1.00 85.81 105 ALA A N 1
ATOM 808 C CA . ALA A 1 105 ? -11.041 12.726 19.435 1.00 85.81 105 ALA A CA 1
ATOM 809 C C . ALA A 1 105 ? -10.576 11.330 18.981 1.00 85.81 105 ALA A C 1
ATOM 811 O O . ALA A 1 105 ? -9.414 11.144 18.627 1.00 85.81 105 ALA A O 1
ATOM 812 N N . LEU A 1 106 ? -11.489 10.355 18.965 1.00 86.62 106 LEU A N 1
ATOM 813 C CA . LEU A 1 106 ? -11.195 8.994 18.527 1.00 86.62 106 LEU A CA 1
ATOM 814 C C . LEU A 1 106 ? -11.052 8.923 17.004 1.00 86.62 106 LEU A C 1
ATOM 816 O O . LEU A 1 106 ? -10.140 8.272 16.507 1.00 86.62 106 LEU A O 1
ATOM 820 N N . ARG A 1 107 ? -11.905 9.655 16.280 1.00 89.00 107 ARG A N 1
ATOM 821 C CA . ARG A 1 107 ? -11.834 9.848 14.828 1.00 89.00 107 ARG A CA 1
ATOM 822 C C . ARG A 1 107 ? -10.457 10.336 14.386 1.00 89.00 107 ARG A C 1
ATOM 824 O O . ARG A 1 107 ? -9.876 9.729 13.492 1.00 89.00 107 ARG A O 1
ATOM 831 N N . SER A 1 108 ? -9.937 11.394 15.006 1.00 89.81 108 SER A N 1
ATOM 832 C CA . SER A 1 108 ? -8.631 11.946 14.632 1.00 89.81 108 SER A CA 1
ATOM 833 C C . SER A 1 108 ? -7.500 10.947 14.875 1.00 89.81 108 SER A C 1
ATOM 835 O O . SER A 1 108 ? -6.710 10.701 13.969 1.00 89.81 108 SER A O 1
ATOM 837 N N . LYS A 1 109 ? -7.465 10.306 16.053 1.00 91.44 109 LYS A N 1
ATOM 838 C CA . LYS A 1 109 ? -6.460 9.275 16.373 1.00 91.44 109 LYS A CA 1
ATOM 839 C C . LYS A 1 109 ? -6.517 8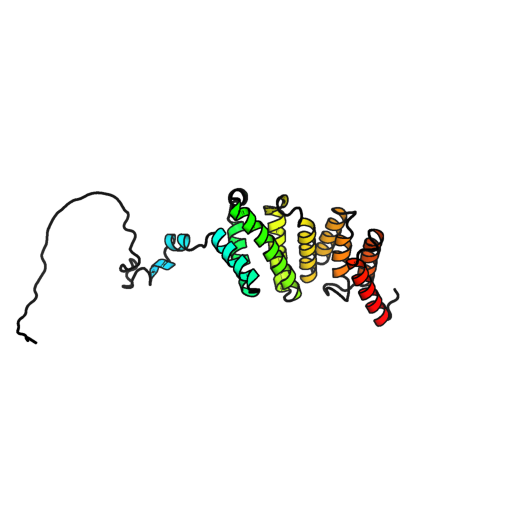.096 15.405 1.00 91.44 109 LYS A C 1
ATOM 841 O O . LYS A 1 109 ? -5.482 7.625 14.951 1.00 91.44 109 LYS A O 1
ATOM 846 N N . LEU A 1 110 ? -7.725 7.643 15.070 1.00 91.88 110 LEU A N 1
ATOM 847 C CA . LEU A 1 110 ? -7.927 6.536 14.145 1.00 91.88 110 LEU A CA 1
ATOM 848 C C . LEU A 1 110 ? -7.436 6.878 12.735 1.00 91.88 110 LEU A C 1
ATOM 850 O O . LEU A 1 110 ? -6.791 6.039 12.122 1.00 91.88 110 LEU A O 1
ATOM 854 N N . ARG A 1 111 ? -7.702 8.092 12.228 1.00 90.94 111 ARG A N 1
ATOM 855 C CA . ARG A 1 111 ? -7.210 8.509 10.903 1.00 90.94 111 ARG A CA 1
ATOM 856 C C . ARG A 1 111 ? -5.683 8.490 10.845 1.00 90.94 111 ARG A C 1
ATOM 858 O O . ARG A 1 111 ? -5.136 7.916 9.912 1.00 90.94 111 ARG A O 1
ATOM 865 N N . VAL A 1 112 ? -5.021 9.073 11.847 1.00 91.00 112 VAL A N 1
ATOM 866 C CA . VAL A 1 112 ? -3.550 9.088 11.924 1.00 91.00 112 VAL A CA 1
ATOM 867 C C . VAL A 1 112 ? -3.012 7.660 11.973 1.00 91.00 112 VAL A C 1
ATOM 869 O O . VAL A 1 112 ? -2.199 7.280 11.140 1.00 91.00 112 VAL A O 1
ATOM 872 N N . TRP A 1 113 ? -3.556 6.829 12.865 1.00 93.56 113 TRP A N 1
ATOM 873 C CA . TRP A 1 113 ? -3.118 5.442 12.996 1.00 93.56 113 TRP A CA 1
ATOM 874 C C . TRP A 1 113 ? -3.325 4.614 11.719 1.00 93.56 113 TRP A C 1
ATOM 876 O O . TRP A 1 113 ? -2.458 3.817 11.379 1.00 93.56 113 TRP A O 1
ATOM 886 N N . LEU A 1 114 ? -4.439 4.792 10.997 1.00 93.69 114 LEU A N 1
ATOM 887 C CA . LEU A 1 114 ? -4.681 4.086 9.732 1.00 93.69 114 LEU A CA 1
ATOM 888 C C . LEU A 1 114 ? -3.588 4.388 8.698 1.00 93.69 114 LEU A C 1
ATOM 890 O O . LEU A 1 114 ? -3.131 3.467 8.023 1.00 93.69 114 LEU A O 1
ATOM 894 N N . SER A 1 115 ? -3.171 5.654 8.602 1.00 91.69 115 SER A N 1
ATOM 895 C CA . SER A 1 115 ? -2.091 6.081 7.708 1.00 91.69 115 SER A CA 1
ATOM 896 C C . SER A 1 115 ? -0.740 5.530 8.165 1.00 91.69 115 SER A C 1
ATOM 898 O O . SER A 1 115 ? -0.062 4.851 7.400 1.00 91.69 115 SER A O 1
ATOM 900 N N . ASP A 1 116 ? -0.378 5.741 9.431 1.00 91.44 116 ASP A N 1
ATOM 901 C CA . ASP A 1 116 ? 0.923 5.320 9.963 1.00 91.44 116 ASP A CA 1
ATOM 902 C C . ASP A 1 116 ? 1.096 3.799 9.895 1.00 91.44 116 ASP A C 1
ATOM 904 O O . ASP A 1 116 ? 2.171 3.288 9.577 1.00 91.44 116 ASP A O 1
ATOM 908 N N . TYR A 1 117 ? 0.028 3.050 10.180 1.00 94.06 117 TYR A N 1
ATOM 909 C CA . TYR A 1 117 ? 0.058 1.595 10.132 1.00 94.06 117 TYR A CA 1
ATOM 910 C C . TYR A 1 117 ? 0.113 1.062 8.696 1.00 94.06 117 TYR A C 1
ATOM 912 O O . TYR A 1 117 ? 0.825 0.087 8.443 1.00 94.06 117 TYR A O 1
ATOM 920 N N . HIS A 1 118 ? -0.573 1.715 7.748 1.00 94.44 118 HIS A N 1
ATOM 921 C CA . HIS A 1 118 ? -0.402 1.436 6.321 1.00 94.44 118 HIS A CA 1
ATOM 922 C C . HIS A 1 118 ? 1.065 1.592 5.910 1.00 94.44 118 HIS A C 1
ATOM 924 O O . HIS A 1 118 ? 1.645 0.644 5.381 1.00 94.44 118 HIS A O 1
ATOM 930 N N . ASP A 1 119 ? 1.671 2.742 6.202 1.00 92.31 119 ASP A N 1
ATOM 931 C CA . ASP A 1 119 ? 3.043 3.048 5.794 1.00 92.31 119 ASP A CA 1
ATOM 932 C C . ASP A 1 119 ? 4.044 2.092 6.447 1.00 92.31 119 ASP A C 1
ATOM 934 O O . ASP A 1 119 ? 5.003 1.638 5.818 1.00 92.31 119 ASP A O 1
ATOM 938 N N . LEU A 1 120 ? 3.800 1.717 7.704 1.00 92.19 120 LEU A N 1
ATOM 939 C CA . LEU A 1 120 ? 4.593 0.719 8.411 1.00 92.19 120 LEU A CA 1
ATOM 940 C C . LEU A 1 120 ? 4.557 -0.642 7.700 1.00 92.19 120 LEU A C 1
ATOM 942 O O . LEU A 1 120 ? 5.611 -1.231 7.450 1.00 92.19 120 LEU A O 1
ATOM 946 N N . LEU A 1 121 ? 3.364 -1.141 7.357 1.00 93.56 121 LEU A N 1
ATOM 947 C CA . LEU A 1 121 ? 3.196 -2.421 6.660 1.00 93.56 121 LEU A CA 1
ATOM 948 C C . LEU A 1 121 ? 3.759 -2.377 5.232 1.00 93.56 121 LEU A C 1
ATOM 950 O O . LEU A 1 121 ? 4.430 -3.322 4.810 1.00 93.56 121 LEU A O 1
ATOM 954 N N . HIS A 1 122 ? 3.512 -1.283 4.508 1.00 93.31 122 HIS A N 1
ATOM 955 C CA . HIS A 1 122 ? 3.987 -1.071 3.140 1.00 93.31 122 HIS A CA 1
ATOM 956 C C . HIS A 1 122 ? 5.513 -1.026 3.078 1.00 93.31 122 HIS A C 1
ATOM 958 O O . HIS A 1 122 ? 6.114 -1.660 2.218 1.00 93.31 122 HIS A O 1
ATOM 964 N N . ASN A 1 123 ? 6.170 -0.373 4.035 1.00 91.56 123 ASN A N 1
ATOM 965 C CA . ASN A 1 123 ? 7.629 -0.393 4.116 1.00 91.56 123 ASN A CA 1
ATOM 966 C C . ASN A 1 123 ? 8.165 -1.776 4.517 1.00 91.56 123 ASN A C 1
ATOM 968 O O . ASN A 1 123 ? 9.152 -2.252 3.949 1.00 91.56 123 ASN A O 1
ATOM 972 N N . ALA A 1 124 ? 7.509 -2.451 5.466 1.00 91.12 124 ALA A N 1
ATOM 973 C CA . ALA A 1 124 ? 7.954 -3.748 5.968 1.00 91.12 124 ALA A CA 1
ATOM 974 C C . ALA A 1 124 ? 7.910 -4.862 4.906 1.00 91.12 124 ALA A C 1
ATOM 976 O O . ALA A 1 124 ? 8.761 -5.749 4.922 1.00 91.12 124 ALA A O 1
ATOM 977 N N . MET A 1 125 ? 6.977 -4.827 3.948 1.00 91.88 125 MET A N 1
ATOM 978 C CA . MET A 1 125 ? 6.895 -5.876 2.917 1.00 91.88 125 MET A CA 1
ATOM 979 C C . MET A 1 125 ? 8.070 -5.901 1.934 1.00 91.88 125 MET A C 1
ATOM 981 O O . MET A 1 125 ? 8.335 -6.945 1.334 1.00 91.88 125 MET A O 1
ATOM 985 N N . TYR A 1 126 ? 8.817 -4.801 1.807 1.00 88.31 126 TYR A N 1
ATOM 986 C CA . TYR A 1 126 ? 10.023 -4.764 0.976 1.00 88.31 126 TYR A CA 1
ATOM 987 C C . TYR A 1 126 ? 11.229 -5.440 1.632 1.00 88.31 126 TYR A C 1
ATOM 989 O O . TYR A 1 126 ? 12.139 -5.874 0.927 1.00 88.31 126 TYR A O 1
ATOM 997 N N . THR A 1 127 ? 11.236 -5.566 2.961 1.00 87.75 127 THR A N 1
ATOM 998 C CA . THR A 1 127 ? 12.300 -6.250 3.711 1.00 87.75 127 THR A CA 1
ATOM 999 C C . THR A 1 127 ? 11.903 -7.671 4.108 1.00 87.75 127 THR A C 1
ATOM 1001 O O . THR A 1 127 ? 12.748 -8.565 4.090 1.00 87.75 127 THR A O 1
ATOM 1004 N N . ASP A 1 128 ? 10.620 -7.913 4.387 1.00 89.19 128 ASP A N 1
ATOM 1005 C CA . ASP A 1 128 ? 10.051 -9.237 4.630 1.00 89.19 128 ASP A CA 1
ATOM 1006 C C . ASP A 1 128 ? 8.789 -9.451 3.786 1.00 89.19 128 ASP A C 1
ATOM 1008 O O . ASP A 1 128 ? 7.697 -8.990 4.121 1.00 89.19 128 ASP A O 1
ATOM 1012 N N . ARG A 1 129 ? 8.914 -10.242 2.712 1.00 87.25 129 ARG A N 1
ATOM 1013 C CA . ARG A 1 129 ? 7.800 -10.558 1.801 1.00 87.25 129 ARG A CA 1
ATOM 1014 C C . ARG A 1 129 ? 6.605 -11.212 2.499 1.00 87.25 129 ARG A C 1
ATOM 1016 O O . ARG A 1 129 ? 5.494 -11.130 1.982 1.00 87.25 129 ARG A O 1
ATOM 1023 N N . LYS A 1 130 ? 6.780 -11.825 3.678 1.00 87.69 130 LYS A N 1
ATOM 1024 C CA . LYS A 1 130 ? 5.652 -12.360 4.463 1.00 87.69 130 LYS A CA 1
ATOM 1025 C C . LYS A 1 130 ? 4.702 -11.254 4.931 1.00 87.69 130 LYS A C 1
ATOM 1027 O O . LYS A 1 130 ? 3.536 -11.535 5.199 1.00 87.69 130 LYS A O 1
ATOM 1032 N N . MET A 1 131 ? 5.167 -10.004 5.002 1.00 92.06 131 MET A N 1
ATOM 1033 C CA . MET A 1 131 ? 4.336 -8.855 5.368 1.00 92.06 131 MET A CA 1
ATOM 1034 C C . MET A 1 131 ? 3.406 -8.410 4.237 1.00 92.06 131 MET A C 1
ATOM 1036 O O . MET A 1 131 ? 2.400 -7.769 4.527 1.00 92.06 131 MET A O 1
ATOM 1040 N N . ALA A 1 132 ? 3.666 -8.793 2.980 1.00 94.31 132 ALA A N 1
ATOM 1041 C CA . ALA A 1 132 ? 2.823 -8.408 1.846 1.00 94.31 132 ALA A CA 1
ATOM 1042 C C . ALA A 1 132 ? 1.365 -8.862 2.038 1.00 94.31 132 ALA A C 1
ATOM 1044 O O . ALA A 1 132 ? 0.443 -8.074 1.853 1.00 94.31 132 ALA A O 1
ATOM 1045 N N . GLY A 1 133 ? 1.146 -10.085 2.535 1.00 94.94 133 GLY A N 1
ATOM 1046 C CA . GLY A 1 133 ? -0.202 -10.577 2.837 1.00 94.94 133 GLY A CA 1
ATOM 1047 C C . GLY A 1 133 ? -0.896 -9.814 3.973 1.00 94.94 133 GLY A C 1
ATOM 1048 O O . GLY A 1 133 ? -2.103 -9.589 3.918 1.00 94.94 133 GLY A O 1
ATOM 1049 N N . ARG A 1 134 ? -0.146 -9.371 4.994 1.00 93.88 134 ARG A N 1
ATOM 1050 C CA . ARG A 1 134 ? -0.684 -8.546 6.096 1.00 93.88 134 ARG A CA 1
ATOM 1051 C C . ARG A 1 134 ? -1.082 -7.161 5.585 1.00 93.88 134 ARG A C 1
ATOM 1053 O O . ARG A 1 134 ? -2.183 -6.704 5.875 1.00 93.88 134 ARG A O 1
ATOM 1060 N N . CYS A 1 135 ? -0.216 -6.545 4.778 1.00 95.69 135 CYS A N 1
ATOM 1061 C CA . CYS A 1 135 ? -0.462 -5.265 4.117 1.00 95.69 135 CYS A CA 1
ATOM 1062 C C . CYS A 1 135 ? -1.713 -5.328 3.227 1.00 95.69 135 CYS A C 1
ATOM 1064 O O . CYS A 1 135 ? -2.630 -4.530 3.408 1.00 95.69 135 CYS A O 1
ATOM 1066 N N . LEU A 1 136 ? -1.804 -6.340 2.356 1.00 96.56 136 LEU A N 1
ATOM 1067 C CA . LEU A 1 136 ? -2.945 -6.562 1.465 1.00 96.56 136 LEU A CA 1
ATOM 1068 C C . LEU A 1 136 ? -4.268 -6.685 2.237 1.00 96.56 136 LEU A C 1
ATOM 1070 O O . LEU A 1 136 ? -5.222 -5.964 1.949 1.00 96.56 136 LEU A O 1
ATOM 1074 N N . ASN A 1 137 ? -4.308 -7.538 3.266 1.00 95.38 137 ASN A N 1
ATOM 1075 C CA . ASN A 1 137 ? -5.504 -7.735 4.090 1.00 95.38 137 ASN A CA 1
ATOM 1076 C C . ASN A 1 137 ? -5.939 -6.457 4.825 1.00 95.38 137 ASN A C 1
ATOM 1078 O O . ASN A 1 137 ? -7.137 -6.196 4.967 1.00 95.38 137 ASN A O 1
ATOM 1082 N N . PHE A 1 138 ? -4.976 -5.675 5.319 1.00 96.44 138 PHE A N 1
ATOM 1083 C CA . PHE A 1 138 ? -5.257 -4.398 5.963 1.00 96.44 138 PHE A CA 1
ATOM 1084 C C . PHE A 1 138 ? -5.849 -3.401 4.959 1.00 96.44 138 PHE A C 1
ATOM 1086 O O . PHE A 1 138 ? -6.941 -2.884 5.195 1.00 96.44 138 PHE A O 1
ATOM 1093 N N . ILE A 1 139 ? -5.190 -3.199 3.813 1.00 97.12 139 ILE A N 1
ATOM 1094 C CA . ILE A 1 139 ? -5.625 -2.268 2.761 1.00 97.12 139 ILE A CA 1
ATOM 1095 C C . ILE A 1 139 ? -7.033 -2.604 2.263 1.00 97.12 139 ILE A C 1
ATOM 1097 O O . ILE A 1 139 ? -7.885 -1.715 2.215 1.00 97.12 139 ILE A O 1
ATOM 1101 N N . ASP A 1 140 ? -7.311 -3.871 1.944 1.00 95.94 140 ASP A N 1
ATOM 1102 C CA . ASP A 1 140 ? -8.628 -4.289 1.448 1.00 95.94 140 ASP A CA 1
ATOM 1103 C C . ASP A 1 140 ? -9.729 -3.984 2.469 1.00 95.94 140 ASP A C 1
ATOM 1105 O O . ASP A 1 140 ? -10.793 -3.458 2.131 1.00 95.94 140 ASP A O 1
ATOM 1109 N N . GLY A 1 141 ? -9.463 -4.236 3.751 1.00 95.00 141 GLY A N 1
ATOM 1110 C CA . GLY A 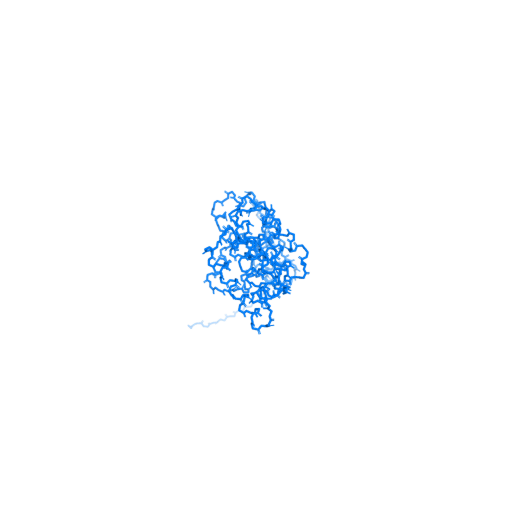1 141 ? -10.416 -3.905 4.797 1.00 95.00 141 GLY A CA 1
ATOM 1111 C C . GLY A 1 141 ? -10.582 -2.399 5.022 1.00 95.00 141 GLY A C 1
ATOM 1112 O O . GLY A 1 141 ? -11.698 -1.960 5.315 1.00 95.00 141 GLY A O 1
ATOM 1113 N N . VAL A 1 142 ? -9.523 -1.600 4.858 1.00 95.25 142 VAL A N 1
ATOM 1114 C CA . VAL A 1 142 ? -9.596 -0.133 4.928 1.00 95.25 142 VAL A CA 1
ATOM 1115 C C . VAL A 1 142 ? -10.429 0.427 3.777 1.00 95.25 142 VAL A C 1
ATOM 1117 O O . VAL A 1 142 ? -11.384 1.163 4.027 1.00 95.25 142 VAL A O 1
ATOM 1120 N N . LEU A 1 143 ? -10.149 0.015 2.539 1.00 93.94 143 LEU A N 1
ATOM 1121 C CA . LEU A 1 143 ? -10.878 0.455 1.344 1.00 93.94 143 LEU A CA 1
ATOM 1122 C C . LEU A 1 143 ? -12.365 0.077 1.379 1.00 93.94 143 LEU A C 1
ATOM 1124 O O . LEU A 1 143 ? -13.181 0.769 0.779 1.00 93.94 143 LEU A O 1
ATOM 1128 N N . VAL A 1 144 ? -12.742 -0.991 2.086 1.00 92.38 144 VAL A N 1
ATOM 1129 C CA . VAL A 1 144 ? -14.152 -1.368 2.272 1.00 92.38 144 VAL A CA 1
ATOM 1130 C C . VAL A 1 144 ? -14.812 -0.575 3.403 1.00 92.38 144 VAL A C 1
ATOM 1132 O O . VAL A 1 144 ? -15.912 -0.051 3.229 1.00 92.38 144 VAL A O 1
ATOM 1135 N N . ARG A 1 145 ? -14.174 -0.498 4.578 1.00 91.25 145 ARG A N 1
ATOM 1136 C CA . ARG A 1 145 ? -14.805 0.022 5.811 1.00 91.25 145 ARG A CA 1
ATOM 1137 C C . ARG A 1 145 ? -14.698 1.536 5.964 1.00 91.25 145 ARG A C 1
ATOM 1139 O O . ARG A 1 145 ? -15.535 2.131 6.636 1.00 91.25 145 ARG A O 1
ATOM 1146 N N . PHE A 1 146 ? -13.676 2.141 5.367 1.00 91.50 146 PHE A N 1
ATOM 1147 C CA . PHE A 1 146 ? -13.308 3.546 5.540 1.00 91.50 146 PHE A CA 1
ATOM 1148 C C . PHE A 1 146 ? -13.228 4.298 4.207 1.00 91.50 146 PHE A C 1
ATOM 1150 O O . PHE A 1 146 ? -12.601 5.348 4.147 1.00 91.50 146 PHE A O 1
ATOM 1157 N N . LYS A 1 147 ? -13.876 3.803 3.144 1.00 87.06 147 LYS A N 1
ATOM 1158 C CA . LYS A 1 147 ? -13.800 4.378 1.787 1.00 87.06 147 LYS A CA 1
ATOM 1159 C C . LYS A 1 147 ? -14.010 5.901 1.734 1.00 87.06 147 LYS A C 1
ATOM 1161 O O . LYS A 1 147 ? -13.296 6.591 1.024 1.00 87.06 147 LYS A O 1
ATOM 1166 N N . ASP A 1 148 ? -14.947 6.424 2.529 1.00 86.12 148 ASP A N 1
ATOM 1167 C CA . ASP A 1 148 ? -15.302 7.850 2.532 1.00 86.12 148 ASP A CA 1
ATOM 1168 C C . ASP A 1 148 ? -14.310 8.701 3.349 1.00 86.12 148 ASP A C 1
ATOM 1170 O O . ASP A 1 148 ? -14.403 9.923 3.379 1.00 86.12 148 ASP A O 1
ATOM 1174 N N . TRP A 1 149 ? -13.399 8.056 4.081 1.00 85.38 149 TRP A N 1
ATOM 1175 C CA . TRP A 1 149 ? -12.414 8.690 4.959 1.00 85.38 149 TRP A CA 1
ATOM 1176 C C . TRP A 1 149 ? -11.026 8.746 4.355 1.00 85.38 149 TRP A C 1
ATOM 1178 O O . TRP A 1 149 ? -10.254 9.618 4.736 1.00 85.38 149 TRP A O 1
ATOM 1188 N N . VAL A 1 150 ? -10.728 7.804 3.464 1.00 85.94 150 VAL A N 1
ATOM 1189 C CA . VAL A 1 150 ? -9.417 7.646 2.835 1.00 85.94 150 VAL A CA 1
ATOM 1190 C C . VAL A 1 150 ? -9.434 8.098 1.378 1.00 85.94 150 VAL A C 1
ATOM 1192 O O . VAL A 1 150 ? -8.666 7.600 0.569 1.00 85.94 150 VAL A O 1
ATOM 1195 N N . SER A 1 151 ? -10.352 8.991 0.998 1.00 85.88 151 SER A N 1
ATOM 1196 C CA . SER A 1 151 ? -10.500 9.421 -0.398 1.00 85.88 151 SER A CA 1
ATOM 1197 C C . SER A 1 151 ? -9.260 10.139 -0.934 1.00 85.88 151 SER A C 1
ATOM 1199 O O . SER A 1 151 ? -8.979 10.060 -2.125 1.00 85.88 151 SER A O 1
ATOM 1201 N N . GLU A 1 152 ? -8.527 10.840 -0.065 1.00 86.88 152 GLU A N 1
ATOM 1202 C CA . GLU A 1 152 ? -7.278 11.528 -0.418 1.00 86.88 152 GLU A CA 1
ATOM 1203 C C . GLU A 1 152 ? -6.122 10.523 -0.565 1.00 86.88 152 GLU A C 1
ATOM 1205 O O . GLU A 1 152 ? -5.259 10.681 -1.423 1.00 86.88 152 GLU A O 1
ATOM 1210 N N . GLU A 1 153 ? -6.141 9.450 0.225 1.00 89.50 153 GLU A N 1
ATOM 1211 C CA . GLU A 1 153 ? -5.122 8.403 0.265 1.00 89.50 153 GLU A CA 1
ATOM 1212 C C . GLU A 1 153 ? -5.462 7.187 -0.628 1.00 89.50 153 GLU A C 1
ATOM 1214 O O . GLU A 1 153 ? -4.653 6.265 -0.758 1.00 89.50 153 GLU A O 1
ATOM 1219 N N . GLU A 1 154 ? -6.641 7.164 -1.267 1.00 93.50 154 GLU A N 1
ATOM 1220 C CA . GLU A 1 154 ? -7.184 6.000 -1.988 1.00 93.50 154 GLU A CA 1
ATOM 1221 C C . GLU A 1 154 ? -6.226 5.516 -3.080 1.00 93.50 154 GLU A C 1
ATOM 1223 O O . GLU A 1 154 ? -6.014 4.309 -3.227 1.00 93.50 154 GLU A O 1
ATOM 1228 N N . ALA A 1 155 ? -5.631 6.445 -3.833 1.00 94.31 155 ALA A N 1
ATOM 1229 C CA . ALA A 1 155 ? -4.702 6.110 -4.905 1.00 94.31 155 ALA A CA 1
ATOM 1230 C C . ALA A 1 155 ? -3.454 5.392 -4.368 1.00 94.31 155 ALA A C 1
ATOM 1232 O O . ALA A 1 155 ? -3.098 4.325 -4.870 1.00 94.31 155 ALA A O 1
ATOM 1233 N N . SER A 1 156 ? -2.853 5.925 -3.301 1.00 93.50 156 SER A N 1
ATOM 1234 C CA . SER A 1 156 ? -1.674 5.350 -2.647 1.00 93.50 156 SER A CA 1
ATOM 1235 C C . SER A 1 156 ? -1.971 3.989 -2.015 1.00 93.50 156 SER A C 1
ATOM 1237 O O . SER A 1 156 ? -1.200 3.050 -2.202 1.00 93.50 156 SER A O 1
ATOM 1239 N N . LEU A 1 157 ? -3.120 3.836 -1.343 1.00 96.50 157 LEU A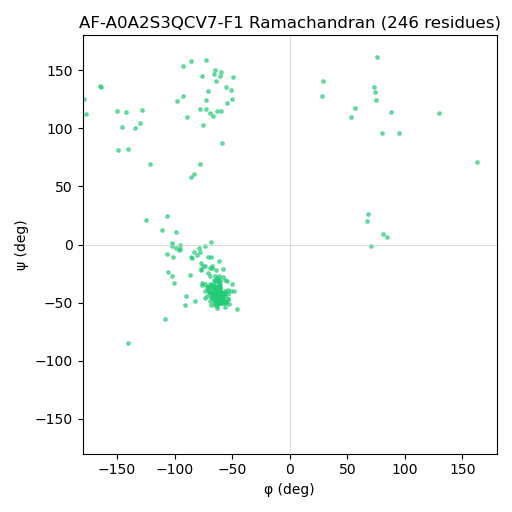 N 1
ATOM 1240 C CA . LEU A 1 157 ? -3.560 2.552 -0.781 1.00 96.50 157 LEU A CA 1
ATOM 1241 C C . LEU A 1 157 ? -3.727 1.490 -1.876 1.00 96.50 157 LEU A C 1
ATOM 1243 O O . LEU A 1 157 ? -3.278 0.354 -1.733 1.00 96.50 157 LEU A O 1
ATOM 1247 N N . ARG A 1 158 ? -4.347 1.851 -3.004 1.00 97.38 158 ARG A N 1
ATOM 1248 C CA . ARG A 1 158 ? -4.505 0.937 -4.145 1.00 97.38 158 ARG A CA 1
ATOM 1249 C C . ARG A 1 158 ? -3.169 0.599 -4.803 1.00 97.38 158 ARG A C 1
ATOM 1251 O O . ARG A 1 158 ? -2.978 -0.550 -5.185 1.00 97.38 158 ARG A O 1
ATOM 1258 N N . ALA A 1 159 ? -2.243 1.548 -4.905 1.00 96.75 159 ALA A N 1
ATOM 1259 C CA . ALA A 1 159 ? -0.897 1.276 -5.402 1.00 96.75 159 ALA A CA 1
ATOM 1260 C C . ALA A 1 159 ? -0.153 0.284 -4.493 1.00 96.75 159 ALA A C 1
ATOM 1262 O O . ALA A 1 159 ? 0.367 -0.718 -4.979 1.00 96.75 159 ALA A O 1
ATOM 1263 N N . ALA A 1 160 ? -0.212 0.485 -3.172 1.00 96.81 160 ALA A N 1
ATOM 1264 C CA . ALA A 1 160 ? 0.348 -0.436 -2.185 1.00 96.81 160 ALA A CA 1
ATOM 1265 C C . ALA A 1 160 ? -0.290 -1.837 -2.243 1.00 96.81 160 ALA A C 1
ATOM 1267 O O . ALA A 1 160 ? 0.405 -2.841 -2.082 1.00 96.81 160 ALA A O 1
ATOM 1268 N N . ARG A 1 161 ? -1.594 -1.928 -2.550 1.00 97.94 161 ARG A N 1
ATOM 1269 C CA . ARG A 1 161 ? -2.273 -3.202 -2.848 1.00 97.94 161 ARG A CA 1
ATOM 1270 C C . ARG A 1 161 ? -1.619 -3.916 -4.037 1.00 97.94 161 ARG A C 1
ATOM 1272 O O . ARG A 1 161 ? -1.362 -5.115 -3.965 1.00 97.94 161 ARG A O 1
ATOM 1279 N N . GLY A 1 162 ? -1.356 -3.180 -5.120 1.00 97.56 162 GLY A N 1
ATOM 1280 C CA . GLY A 1 162 ? -0.673 -3.686 -6.312 1.00 97.56 162 GLY A CA 1
ATOM 1281 C C . GLY A 1 162 ? 0.737 -4.178 -5.993 1.00 97.56 162 GLY A C 1
ATOM 1282 O O . GLY A 1 162 ? 1.072 -5.319 -6.307 1.00 97.56 162 GLY A O 1
ATOM 1283 N N . ASP A 1 163 ? 1.525 -3.368 -5.285 1.00 96.56 163 ASP A N 1
ATOM 1284 C CA . ASP A 1 163 ? 2.869 -3.732 -4.823 1.00 96.56 163 ASP A CA 1
ATOM 1285 C C . ASP A 1 163 ? 2.867 -5.052 -4.025 1.00 96.56 163 ASP A C 1
ATOM 1287 O O . ASP A 1 163 ? 3.680 -5.948 -4.273 1.00 96.56 163 ASP A O 1
ATOM 1291 N N . ALA A 1 164 ? 1.928 -5.203 -3.082 1.00 96.88 164 ALA A N 1
ATOM 1292 C CA . ALA A 1 164 ? 1.801 -6.407 -2.266 1.00 96.88 164 ALA A CA 1
ATOM 1293 C C . ALA A 1 164 ? 1.506 -7.653 -3.119 1.00 96.88 164 ALA A C 1
ATOM 1295 O O . ALA A 1 164 ? 2.134 -8.697 -2.925 1.00 96.88 164 ALA A O 1
ATOM 1296 N N . LEU A 1 165 ? 0.606 -7.544 -4.103 1.00 97.50 165 LEU A N 1
ATOM 1297 C CA . LEU A 1 165 ? 0.292 -8.636 -5.031 1.00 97.50 165 LEU A CA 1
ATOM 1298 C C . LEU A 1 165 ? 1.513 -9.050 -5.858 1.00 97.50 165 LEU A C 1
ATOM 1300 O O . LEU A 1 165 ? 1.787 -10.244 -5.990 1.00 97.50 165 LEU A O 1
ATOM 1304 N N . PHE A 1 166 ? 2.291 -8.086 -6.351 1.00 96.38 166 PHE A N 1
ATOM 1305 C CA . PHE A 1 166 ? 3.540 -8.354 -7.064 1.00 96.38 166 PHE A CA 1
ATOM 1306 C C . PHE A 1 166 ? 4.565 -9.080 -6.188 1.00 96.38 166 PHE A C 1
ATOM 1308 O O . PHE A 1 166 ? 5.139 -10.084 -6.613 1.00 96.38 166 PHE A O 1
ATOM 1315 N N . LEU A 1 167 ? 4.764 -8.632 -4.945 1.00 94.81 167 LEU A N 1
ATOM 1316 C CA . LEU A 1 167 ? 5.674 -9.286 -3.997 1.00 94.81 167 LEU A CA 1
ATOM 1317 C C . LEU A 1 167 ? 5.244 -10.716 -3.642 1.00 94.81 167 LEU A C 1
ATOM 1319 O O . LEU A 1 167 ? 6.097 -11.559 -3.350 1.00 94.81 167 LEU A O 1
ATOM 1323 N N . MET A 1 168 ? 3.939 -10.991 -3.692 1.00 94.62 168 MET A N 1
ATOM 1324 C CA . MET A 1 168 ? 3.354 -12.317 -3.486 1.00 94.62 168 MET A CA 1
ATOM 1325 C C . MET A 1 168 ? 3.369 -13.205 -4.742 1.00 94.62 168 MET A C 1
ATOM 1327 O O . MET A 1 168 ? 3.029 -14.381 -4.645 1.00 94.62 168 MET A O 1
ATOM 1331 N N . GLY A 1 169 ? 3.774 -12.682 -5.904 1.00 94.69 169 GLY A N 1
ATOM 1332 C CA . GLY A 1 169 ? 3.779 -13.417 -7.174 1.00 94.69 169 GLY A CA 1
ATOM 1333 C C . GLY A 1 169 ? 2.439 -13.423 -7.919 1.00 94.69 169 GLY A C 1
ATOM 1334 O O . GLY A 1 169 ? 2.310 -14.078 -8.952 1.00 94.69 169 GLY A O 1
ATOM 1335 N N . ASN A 1 170 ? 1.447 -12.670 -7.441 1.00 96.88 170 ASN A N 1
ATOM 1336 C CA . ASN A 1 170 ? 0.119 -12.546 -8.044 1.00 96.88 170 ASN A CA 1
ATOM 1337 C C . ASN A 1 170 ? 0.118 -11.463 -9.136 1.00 96.88 170 ASN A C 1
ATOM 1339 O O . ASN A 1 17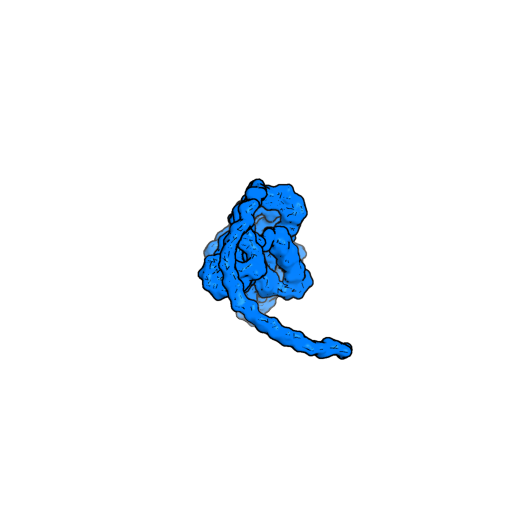0 ? -0.614 -10.478 -9.068 1.00 96.88 170 ASN A O 1
ATOM 1343 N N . PHE A 1 171 ? 0.975 -11.629 -10.144 1.00 96.69 171 PHE A N 1
ATOM 1344 C CA . PHE A 1 171 ? 1.285 -10.576 -11.119 1.00 96.69 171 PHE A CA 1
ATOM 1345 C C . PHE A 1 171 ? 0.088 -10.124 -11.958 1.00 96.69 171 PHE A C 1
ATOM 1347 O O . PHE A 1 171 ? -0.030 -8.941 -12.254 1.00 96.69 171 PHE A O 1
ATOM 1354 N N . VAL A 1 172 ? -0.807 -11.047 -12.324 1.00 97.88 172 VAL A N 1
ATOM 1355 C CA . VAL A 1 172 ? -2.003 -10.726 -13.121 1.00 97.88 172 VAL A CA 1
ATOM 1356 C C . VAL A 1 172 ? -2.941 -9.812 -12.336 1.00 97.88 172 VAL A C 1
ATOM 1358 O O . VAL A 1 172 ? -3.329 -8.763 -12.835 1.00 97.88 172 VAL A O 1
ATOM 1361 N N . GLU A 1 173 ? -3.240 -10.160 -11.083 1.00 98.31 173 GLU A N 1
ATOM 1362 C CA . GLU A 1 173 ? -4.091 -9.329 -10.225 1.00 98.31 173 GLU A CA 1
ATOM 1363 C C . GLU A 1 173 ? -3.415 -7.984 -9.908 1.00 98.31 173 GLU A C 1
ATOM 1365 O O . GLU A 1 173 ? -4.067 -6.942 -9.884 1.00 98.31 173 GLU A O 1
ATOM 1370 N N . GLY A 1 174 ? -2.092 -7.979 -9.711 1.00 97.69 174 GLY A N 1
ATOM 1371 C CA . GLY A 1 174 ? -1.321 -6.746 -9.548 1.00 97.69 174 GLY A CA 1
ATOM 1372 C C . GLY A 1 174 ? -1.427 -5.825 -10.769 1.00 97.69 174 GLY A C 1
ATOM 1373 O O . GLY A 1 174 ? -1.671 -4.628 -10.617 1.00 97.69 174 GLY A O 1
ATOM 1374 N N . ASP A 1 175 ? -1.294 -6.372 -11.981 1.00 98.19 175 ASP A N 1
ATOM 1375 C CA . ASP A 1 175 ? -1.485 -5.632 -13.235 1.00 98.19 175 ASP A CA 1
ATOM 1376 C C . ASP A 1 175 ? -2.898 -5.048 -13.341 1.00 98.19 175 ASP A C 1
ATOM 1378 O O . ASP A 1 175 ? -3.057 -3.884 -13.712 1.00 98.19 175 ASP A O 1
ATOM 1382 N N . GLU A 1 176 ? -3.924 -5.823 -12.984 1.00 98.56 176 GLU A N 1
ATOM 1383 C CA . GLU A 1 176 ? -5.316 -5.363 -12.980 1.00 98.56 176 GLU A CA 1
ATOM 1384 C C . GLU A 1 176 ? -5.530 -4.187 -12.018 1.00 98.56 176 GLU A C 1
ATOM 1386 O O . GLU A 1 176 ? -6.230 -3.231 -12.364 1.00 98.56 176 GLU A O 1
ATOM 1391 N N . VAL A 1 177 ? -4.889 -4.207 -10.843 1.00 98.44 177 VAL A N 1
ATOM 1392 C CA . VAL A 1 177 ? -4.935 -3.092 -9.884 1.00 98.44 177 VAL A CA 1
ATOM 1393 C C . VAL A 1 177 ? -4.374 -1.812 -10.498 1.00 98.44 177 VAL A C 1
ATOM 1395 O O . VAL A 1 177 ? -5.042 -0.776 -10.453 1.00 98.44 177 VAL A O 1
ATOM 1398 N N . PHE A 1 178 ? -3.181 -1.861 -11.093 1.00 98.31 178 PHE A N 1
ATOM 1399 C CA . PHE A 1 178 ? -2.564 -0.672 -11.685 1.00 98.31 178 PHE A CA 1
ATOM 1400 C C . PHE A 1 178 ? -3.304 -0.185 -12.934 1.00 98.31 178 PHE A C 1
ATOM 1402 O O . PHE A 1 178 ? -3.474 1.023 -13.114 1.00 98.31 178 PHE A O 1
ATOM 1409 N N . ALA A 1 179 ? -3.815 -1.099 -13.761 1.00 98.44 179 ALA A N 1
ATOM 1410 C CA . ALA A 1 179 ? -4.650 -0.751 -14.905 1.00 98.44 179 ALA A CA 1
ATOM 1411 C C . ALA A 1 179 ? -5.933 -0.025 -14.464 1.00 98.44 179 ALA A C 1
ATOM 1413 O O . ALA A 1 179 ? -6.278 1.021 -15.019 1.00 98.44 179 ALA A O 1
ATOM 1414 N N . ALA A 1 180 ? -6.614 -0.536 -13.433 1.00 98.25 180 ALA A N 1
ATOM 1415 C CA . ALA A 1 180 ? -7.796 0.103 -12.863 1.00 98.25 180 ALA A CA 1
ATOM 1416 C C . ALA A 1 180 ? -7.469 1.466 -12.238 1.00 98.25 180 ALA A C 1
ATOM 1418 O O . ALA A 1 180 ? -8.262 2.402 -12.350 1.00 98.25 180 ALA A O 1
ATOM 1419 N N . LEU A 1 181 ? -6.299 1.593 -11.607 1.00 97.62 181 LEU A N 1
ATOM 1420 C CA . LEU A 1 181 ? -5.839 2.843 -11.018 1.00 97.62 181 LEU A CA 1
ATOM 1421 C C . LEU A 1 181 ? -5.588 3.910 -12.090 1.00 97.62 181 LEU A C 1
ATOM 1423 O O . LEU A 1 181 ? -6.101 5.020 -11.976 1.00 97.62 181 LEU A O 1
ATOM 1427 N N . HIS A 1 182 ? -4.890 3.554 -13.169 1.00 97.50 182 HIS A N 1
ATOM 1428 C CA . HIS A 1 182 ? -4.677 4.450 -14.303 1.00 97.50 182 HIS A CA 1
ATOM 1429 C C . HIS A 1 182 ? -5.999 4.841 -14.982 1.00 97.50 182 HIS A C 1
ATOM 1431 O O . HIS A 1 182 ? -6.201 6.004 -15.316 1.00 97.50 182 HIS A O 1
ATOM 1437 N N . HIS A 1 183 ? -6.939 3.902 -15.129 1.00 97.75 183 HIS A N 1
ATOM 1438 C CA . HIS A 1 183 ? -8.267 4.215 -15.661 1.00 97.75 183 HIS A CA 1
ATOM 1439 C C . HIS A 1 183 ? -9.044 5.196 -14.768 1.00 97.75 183 HIS A C 1
ATOM 1441 O O . HIS A 1 183 ? -9.751 6.066 -15.273 1.00 97.75 183 HIS A O 1
ATOM 1447 N N . ARG A 1 184 ? -8.914 5.063 -13.442 1.00 95.69 184 ARG A N 1
ATOM 1448 C CA . ARG A 1 184 ? -9.574 5.933 -12.458 1.00 95.69 184 ARG A CA 1
ATOM 1449 C C . ARG A 1 184 ? -8.985 7.342 -12.436 1.00 95.69 184 ARG A C 1
ATOM 1451 O O . ARG A 1 184 ? -9.736 8.299 -12.263 1.00 95.69 184 ARG A O 1
ATOM 1458 N N . TYR A 1 185 ? -7.674 7.458 -12.624 1.00 95.19 185 TYR A N 1
ATOM 1459 C CA . TYR A 1 185 ? -6.936 8.720 -12.610 1.00 95.19 185 TYR A CA 1
ATOM 1460 C C . TYR A 1 185 ? -6.208 8.923 -13.954 1.00 95.19 185 TYR A C 1
ATOM 1462 O O . TYR A 1 185 ? -4.983 8.846 -14.017 1.00 95.19 185 TYR A O 1
ATOM 1470 N N . PRO A 1 186 ? -6.942 9.173 -15.058 1.00 95.50 186 PRO A N 1
ATOM 1471 C CA . PRO A 1 186 ? -6.375 9.149 -16.411 1.00 95.50 186 PRO A CA 1
ATOM 1472 C C . PRO A 1 186 ? -5.397 10.294 -16.708 1.00 95.50 186 PRO A C 1
ATOM 1474 O O . PRO A 1 186 ? -4.603 10.182 -17.636 1.00 95.50 186 PRO A O 1
ATOM 1477 N N . ASN A 1 187 ? -5.462 11.380 -15.931 1.00 94.12 187 ASN A N 1
ATOM 1478 C CA . ASN A 1 187 ? -4.596 12.555 -16.071 1.00 94.12 187 ASN A CA 1
ATOM 1479 C C . ASN A 1 187 ? -3.470 12.590 -15.026 1.00 94.12 187 ASN A C 1
ATOM 1481 O O . ASN A 1 187 ? -2.726 13.564 -14.974 1.00 94.12 187 ASN A O 1
ATOM 1485 N N . ASP A 1 188 ? -3.385 11.576 -14.166 1.00 93.56 188 ASP A N 1
ATOM 1486 C CA . ASP A 1 188 ? -2.327 11.448 -13.173 1.00 93.56 188 ASP A CA 1
ATOM 1487 C C . ASP A 1 188 ? -1.252 10.494 -13.721 1.00 93.56 188 ASP A C 1
ATOM 1489 O O . ASP A 1 188 ? -1.579 9.353 -14.074 1.00 93.56 188 ASP A O 1
ATOM 1493 N N . PRO A 1 189 ? 0.022 10.914 -13.825 1.00 95.44 189 PRO A N 1
ATOM 1494 C CA . PRO A 1 189 ? 1.090 10.021 -14.251 1.00 95.44 189 PRO A CA 1
ATOM 1495 C C . PRO A 1 189 ? 1.438 8.957 -13.197 1.00 95.44 189 PRO A C 1
ATOM 1497 O O . PRO A 1 189 ? 1.941 7.891 -13.562 1.00 95.44 189 PRO A O 1
ATOM 1500 N N . TRP A 1 190 ? 1.170 9.187 -11.906 1.00 95.44 190 TRP A N 1
ATOM 1501 C CA . TRP A 1 190 ? 1.638 8.327 -10.809 1.00 95.44 190 TRP A CA 1
ATOM 1502 C C . TRP A 1 190 ? 1.212 6.857 -10.891 1.00 95.44 190 TRP A C 1
ATOM 1504 O O . TRP A 1 190 ? 2.071 5.996 -10.684 1.00 95.44 190 TRP A O 1
ATOM 1514 N N . PRO A 1 191 ? -0.033 6.509 -11.268 1.00 97.06 191 PRO A N 1
ATOM 1515 C CA . PRO A 1 191 ? -0.417 5.121 -11.502 1.00 97.06 191 PRO A CA 1
ATOM 1516 C C . PRO A 1 191 ? 0.490 4.391 -12.500 1.00 97.06 191 PRO A C 1
ATOM 1518 O O . PRO A 1 191 ? 0.827 3.230 -12.280 1.00 97.06 191 PRO A O 1
ATOM 1521 N N . LEU A 1 192 ? 0.931 5.062 -13.570 1.00 97.19 192 LEU A N 1
ATOM 1522 C CA . LEU A 1 192 ? 1.856 4.486 -14.552 1.00 97.19 192 LEU A CA 1
ATOM 1523 C C . LEU A 1 192 ? 3.280 4.373 -13.999 1.00 97.19 192 LEU A C 1
ATOM 1525 O O . LEU A 1 192 ? 3.978 3.410 -14.317 1.00 97.19 192 LEU A O 1
ATOM 1529 N N . ILE A 1 193 ? 3.700 5.320 -13.156 1.00 95.38 193 ILE A N 1
ATOM 1530 C CA . ILE A 1 193 ? 4.997 5.284 -12.468 1.00 95.38 193 ILE A CA 1
ATOM 1531 C C . ILE A 1 193 ? 5.065 4.081 -11.531 1.00 95.38 193 ILE A C 1
ATOM 1533 O O . ILE A 1 193 ? 5.975 3.262 -11.650 1.00 95.38 193 ILE A O 1
ATOM 1537 N N . TRP A 1 194 ? 4.093 3.945 -10.626 1.00 95.75 194 TRP A N 1
ATOM 1538 C CA . TRP A 1 194 ? 4.041 2.837 -9.671 1.00 95.75 194 TRP A CA 1
ATOM 1539 C C . TRP A 1 194 ? 3.929 1.484 -10.370 1.00 95.75 194 TRP A C 1
ATOM 1541 O O . TRP A 1 194 ? 4.534 0.507 -9.929 1.00 95.75 194 TRP A O 1
ATOM 1551 N N . TRP A 1 195 ? 3.218 1.435 -11.498 1.00 97.12 195 TRP A N 1
ATOM 1552 C CA . TRP A 1 195 ? 3.146 0.234 -12.317 1.00 97.12 195 TRP A CA 1
ATOM 1553 C C . TRP A 1 195 ? 4.492 -0.099 -12.970 1.00 97.12 195 TRP A C 1
ATOM 1555 O O . TRP A 1 195 ? 4.941 -1.244 -12.922 1.00 97.12 195 TRP A O 1
ATOM 1565 N N . GLY A 1 196 ? 5.165 0.900 -13.549 1.00 95.94 196 GLY A N 1
ATOM 1566 C CA . GLY A 1 196 ? 6.488 0.743 -14.155 1.00 95.94 196 GLY A CA 1
ATOM 1567 C C . GLY A 1 196 ? 7.540 0.276 -13.149 1.00 95.94 196 GLY A C 1
ATOM 1568 O O . GLY A 1 196 ? 8.359 -0.582 -13.480 1.00 95.94 196 GLY A O 1
ATOM 1569 N N . ASP A 1 197 ? 7.456 0.757 -11.905 1.00 95.31 197 ASP A N 1
ATOM 1570 C CA . ASP A 1 197 ? 8.346 0.376 -10.801 1.00 95.31 197 ASP A CA 1
ATOM 1571 C C . ASP A 1 197 ? 8.362 -1.139 -10.541 1.00 95.31 197 ASP A C 1
ATOM 1573 O O . ASP A 1 197 ? 9.412 -1.669 -10.181 1.00 95.31 197 ASP A O 1
ATOM 1577 N N . GLN A 1 198 ? 7.253 -1.848 -10.793 1.00 95.75 198 GLN A N 1
ATOM 1578 C CA . GLN A 1 198 ? 7.167 -3.307 -10.610 1.00 95.75 198 GLN A CA 1
ATOM 1579 C C . GLN A 1 198 ? 8.009 -4.097 -11.618 1.00 95.75 198 GLN A C 1
ATOM 1581 O O . GLN A 1 198 ? 8.433 -5.227 -11.353 1.00 95.75 198 GLN A O 1
ATOM 1586 N N . TYR A 1 199 ? 8.226 -3.497 -12.789 1.00 95.62 199 TYR A N 1
ATOM 1587 C CA . TYR A 1 199 ? 8.945 -4.075 -13.919 1.00 95.62 199 TYR A CA 1
ATOM 1588 C C . TYR A 1 199 ? 10.377 -3.556 -14.042 1.00 95.62 199 TYR A C 1
ATOM 1590 O O . TYR A 1 199 ? 11.158 -4.096 -14.832 1.00 95.62 199 TYR A O 1
ATOM 1598 N N . ASN A 1 200 ? 10.723 -2.516 -13.280 1.00 94.31 200 ASN A N 1
ATOM 1599 C CA . ASN A 1 200 ? 12.012 -1.852 -13.344 1.00 94.31 200 ASN A CA 1
ATOM 1600 C C . ASN A 1 200 ? 13.095 -2.672 -12.602 1.00 94.31 200 ASN A C 1
ATOM 1602 O O . ASN A 1 200 ? 13.026 -2.816 -11.377 1.00 94.31 200 ASN A O 1
ATOM 1606 N N . PRO A 1 201 ? 14.137 -3.163 -13.301 1.00 92.50 201 PRO A N 1
ATOM 1607 C CA . PRO A 1 201 ? 15.243 -3.921 -12.714 1.00 92.50 201 PRO A CA 1
ATOM 1608 C C . PRO A 1 201 ? 16.165 -3.112 -11.790 1.00 92.50 201 PRO A C 1
ATOM 1610 O O . PRO A 1 201 ? 17.134 -3.677 -11.296 1.00 92.50 201 PRO A O 1
ATOM 1613 N N . VAL A 1 202 ? 15.916 -1.827 -11.537 1.00 90.19 202 VAL A N 1
ATOM 1614 C CA . VAL A 1 202 ? 16.714 -1.006 -10.607 1.00 90.19 202 VAL A CA 1
ATOM 1615 C C . VAL A 1 202 ? 15.980 -0.734 -9.288 1.00 90.19 202 VAL A C 1
ATOM 1617 O O . VAL A 1 202 ? 16.627 -0.489 -8.276 1.00 90.19 202 VAL A O 1
ATOM 1620 N N . PHE A 1 203 ? 14.643 -0.797 -9.268 1.00 78.94 203 PHE A N 1
ATOM 1621 C CA . PHE A 1 203 ? 13.854 -0.224 -8.170 1.00 78.94 203 PHE A CA 1
ATOM 1622 C C . PHE A 1 203 ? 13.200 -1.266 -7.248 1.00 78.94 203 PHE A C 1
ATOM 1624 O O . PHE A 1 203 ? 13.535 -1.340 -6.067 1.00 78.94 203 PHE A O 1
ATOM 1631 N N . ARG A 1 204 ? 12.265 -2.082 -7.757 1.00 69.75 204 ARG A N 1
ATOM 1632 C CA . ARG A 1 204 ? 11.518 -3.076 -6.963 1.00 69.75 204 ARG A CA 1
ATOM 1633 C C . ARG A 1 204 ? 11.486 -4.413 -7.709 1.00 69.75 204 ARG A C 1
ATOM 1635 O O . ARG A 1 204 ? 10.709 -4.611 -8.635 1.00 69.75 204 ARG A O 1
ATOM 1642 N N . TRP A 1 205 ? 12.344 -5.355 -7.317 1.00 63.19 205 TRP A N 1
ATOM 1643 C CA . TRP A 1 205 ? 12.515 -6.639 -8.016 1.00 63.19 205 TRP A CA 1
ATOM 1644 C C . TRP A 1 205 ? 11.405 -7.661 -7.727 1.00 63.19 205 TRP A C 1
ATOM 1646 O O . TRP A 1 205 ? 11.640 -8.691 -7.084 1.00 63.19 205 TRP A O 1
ATOM 1656 N N . ALA A 1 206 ? 10.195 -7.397 -8.217 1.00 72.88 206 ALA A N 1
ATOM 1657 C CA . ALA A 1 206 ? 9.125 -8.391 -8.226 1.00 72.88 206 ALA A CA 1
ATOM 1658 C C . ALA A 1 206 ? 9.123 -9.210 -9.527 1.00 72.88 206 ALA A C 1
ATOM 1660 O O . ALA A 1 206 ? 9.181 -10.438 -9.469 1.00 72.88 206 ALA A O 1
ATOM 1661 N N . LEU A 1 207 ? 9.116 -8.544 -10.691 1.00 88.19 207 LEU A N 1
ATOM 1662 C CA . LEU A 1 207 ? 9.078 -9.193 -12.006 1.00 88.19 207 LEU A CA 1
ATOM 1663 C C . LEU A 1 207 ? 9.809 -8.342 -13.063 1.00 88.19 207 LEU A C 1
ATOM 1665 O O . LEU A 1 207 ? 9.162 -7.616 -13.810 1.00 88.19 207 LEU A O 1
ATOM 1669 N N . PRO A 1 208 ? 11.150 -8.398 -13.155 1.00 91.31 208 PRO A N 1
ATOM 1670 C CA . PRO A 1 208 ? 11.901 -7.547 -14.077 1.00 91.31 208 PRO A CA 1
ATOM 1671 C C . PRO A 1 208 ? 11.489 -7.759 -15.545 1.00 91.31 208 PRO A C 1
ATOM 1673 O O . PRO A 1 208 ? 11.706 -8.830 -16.110 1.00 91.31 208 PRO A O 1
ATOM 1676 N N . GLN A 1 209 ? 10.909 -6.729 -16.168 1.00 94.12 209 GLN A N 1
ATOM 1677 C CA . GLN A 1 209 ? 10.581 -6.680 -17.600 1.00 94.12 209 GLN A CA 1
ATOM 1678 C C . GLN A 1 209 ? 10.897 -5.271 -18.121 1.00 94.12 209 GLN A C 1
ATOM 1680 O O . GLN A 1 209 ? 10.005 -4.421 -18.208 1.00 94.12 209 GLN A O 1
ATOM 1685 N N . PRO A 1 210 ? 12.167 -4.984 -18.449 1.00 94.19 210 PRO A N 1
ATOM 1686 C CA . PRO A 1 210 ? 12.618 -3.618 -18.688 1.00 94.19 210 PRO A CA 1
ATOM 1687 C C . PRO A 1 210 ? 11.892 -2.943 -19.861 1.00 94.19 210 PRO A C 1
ATOM 1689 O O . PRO A 1 210 ? 11.628 -1.751 -19.785 1.00 94.19 210 PRO A O 1
ATOM 1692 N N . ASP A 1 211 ? 11.488 -3.677 -20.902 1.00 95.94 211 ASP A N 1
ATOM 1693 C CA . ASP A 1 211 ? 10.722 -3.108 -22.027 1.00 95.94 211 ASP A CA 1
ATOM 1694 C C . ASP A 1 211 ? 9.297 -2.684 -21.625 1.00 95.94 211 ASP A C 1
ATOM 1696 O O . ASP A 1 211 ? 8.775 -1.664 -22.091 1.00 95.94 211 ASP A O 1
ATOM 1700 N N . LYS A 1 212 ? 8.669 -3.428 -20.703 1.00 95.94 212 LYS A N 1
ATOM 1701 C CA . LYS A 1 212 ? 7.362 -3.066 -20.140 1.00 95.94 212 LYS A CA 1
ATOM 1702 C C . LYS A 1 212 ? 7.486 -1.831 -19.246 1.00 95.94 212 LYS A C 1
ATOM 1704 O O . LYS A 1 212 ? 6.662 -0.927 -19.361 1.00 95.94 212 LYS A O 1
ATOM 1709 N N . ALA A 1 213 ? 8.543 -1.751 -18.432 1.00 95.69 213 ALA A N 1
ATOM 1710 C CA . ALA A 1 213 ? 8.852 -0.559 -17.639 1.00 95.69 213 ALA A CA 1
ATOM 1711 C C . ALA A 1 213 ? 9.063 0.680 -18.530 1.00 95.69 213 ALA A C 1
ATOM 1713 O O . ALA A 1 213 ? 8.442 1.713 -18.285 1.00 95.69 213 ALA A O 1
ATOM 1714 N N . VAL A 1 214 ? 9.845 0.560 -19.614 1.00 96.25 214 VAL A N 1
ATOM 1715 C CA . VAL A 1 214 ? 10.031 1.631 -20.614 1.00 96.25 214 VAL A CA 1
ATOM 1716 C C . VAL A 1 214 ? 8.690 2.101 -21.169 1.00 96.25 214 VAL A C 1
ATOM 1718 O O . VAL A 1 214 ? 8.405 3.297 -21.152 1.00 96.25 214 VAL A O 1
ATOM 1721 N N . SER A 1 215 ? 7.842 1.167 -21.601 1.00 97.12 215 SER A N 1
ATOM 1722 C CA . SER A 1 215 ? 6.535 1.488 -22.184 1.00 97.12 215 SER A CA 1
ATOM 1723 C C . SER A 1 215 ? 5.622 2.245 -21.210 1.00 97.12 215 SER A C 1
ATOM 1725 O O . SER A 1 215 ? 4.872 3.130 -21.620 1.00 97.12 215 SER A O 1
ATOM 1727 N N . LEU A 1 216 ? 5.665 1.907 -19.918 1.00 97.31 216 LEU A N 1
ATOM 1728 C CA . LEU A 1 216 ? 4.873 2.570 -18.878 1.00 97.31 216 LEU A CA 1
ATOM 1729 C C . LEU A 1 216 ? 5.422 3.963 -18.553 1.00 97.31 216 LEU A C 1
ATOM 1731 O O . LEU A 1 216 ? 4.659 4.930 -18.534 1.00 97.31 216 LEU A O 1
ATOM 1735 N N . TYR A 1 217 ? 6.738 4.097 -18.385 1.00 96.44 217 TYR A N 1
ATOM 1736 C CA . TYR A 1 217 ? 7.361 5.392 -18.125 1.00 96.44 217 TYR A CA 1
ATOM 1737 C C . TYR A 1 217 ? 7.245 6.351 -19.313 1.00 96.44 217 TYR A C 1
ATOM 1739 O O . TYR A 1 217 ? 7.021 7.535 -19.096 1.00 96.44 217 TYR A O 1
ATOM 1747 N N . GLN A 1 218 ? 7.307 5.876 -20.562 1.00 96.50 218 GLN A N 1
ATOM 1748 C CA . GLN A 1 218 ? 7.046 6.710 -21.745 1.00 96.50 218 GLN A CA 1
ATOM 1749 C C . GLN A 1 218 ? 5.640 7.317 -21.718 1.00 96.50 218 GLN A C 1
ATOM 1751 O O . GLN A 1 218 ? 5.480 8.506 -21.986 1.00 96.50 218 GLN A O 1
ATOM 1756 N N . LYS A 1 219 ? 4.626 6.520 -21.356 1.00 96.75 219 LYS A N 1
ATOM 1757 C CA . LYS A 1 219 ? 3.253 7.018 -21.200 1.00 96.75 219 LYS A CA 1
ATOM 1758 C C . LYS A 1 219 ? 3.156 8.054 -20.081 1.00 96.75 219 LYS A C 1
ATOM 1760 O O . LYS A 1 219 ? 2.510 9.073 -20.280 1.00 96.75 219 LYS A O 1
ATOM 1765 N N . ALA A 1 220 ? 3.821 7.819 -18.947 1.00 96.75 220 ALA A N 1
ATOM 1766 C CA . ALA A 1 220 ? 3.844 8.765 -17.832 1.00 96.75 220 ALA A CA 1
ATOM 1767 C C . ALA A 1 220 ? 4.526 10.092 -18.224 1.00 96.75 220 ALA A C 1
ATOM 1769 O O . ALA A 1 220 ? 3.970 11.161 -17.998 1.00 96.75 220 ALA A O 1
ATOM 1770 N N . ARG A 1 221 ? 5.683 10.033 -18.900 1.00 95.50 221 ARG A N 1
ATOM 1771 C CA . ARG A 1 221 ? 6.410 11.217 -19.402 1.00 95.50 221 ARG A CA 1
ATOM 1772 C C . ARG A 1 221 ? 5.613 12.028 -20.416 1.00 95.50 221 ARG A C 1
ATOM 1774 O O . ARG A 1 221 ? 5.767 13.238 -20.477 1.00 95.50 221 ARG A O 1
ATOM 1781 N N . ALA A 1 222 ? 4.778 11.374 -21.222 1.00 95.44 222 ALA A N 1
ATOM 1782 C CA . ALA A 1 222 ? 3.902 12.068 -22.162 1.00 95.44 222 ALA A CA 1
ATOM 1783 C C . ALA A 1 222 ? 2.799 12.884 -21.458 1.00 95.44 222 ALA A C 1
ATOM 1785 O O . ALA A 1 222 ? 2.213 13.764 -22.085 1.00 95.44 222 ALA A O 1
ATOM 1786 N N . MET A 1 223 ? 2.507 12.589 -20.186 1.00 94.50 223 MET A N 1
ATOM 1787 C CA . MET A 1 223 ? 1.551 13.337 -19.361 1.00 94.50 223 MET A CA 1
ATOM 1788 C C . MET A 1 223 ? 2.235 14.478 -18.610 1.00 94.50 223 MET A C 1
ATOM 1790 O O . MET A 1 223 ? 1.714 15.589 -18.592 1.00 94.50 223 MET A O 1
ATOM 1794 N N . ASP A 1 224 ? 3.399 14.202 -18.021 1.00 92.81 224 ASP A N 1
ATOM 1795 C CA . ASP A 1 224 ? 4.216 15.190 -17.322 1.00 92.81 224 ASP A CA 1
ATOM 1796 C C . ASP A 1 224 ? 5.703 14.864 -17.505 1.00 92.81 224 ASP A C 1
ATOM 1798 O O . ASP A 1 224 ? 6.252 13.964 -16.876 1.00 92.81 224 ASP A O 1
ATOM 1802 N N . GLU A 1 225 ? 6.375 15.576 -18.406 1.00 86.38 225 GLU A N 1
ATOM 1803 C CA . GLU A 1 225 ? 7.806 15.369 -18.638 1.00 86.38 225 GLU A CA 1
ATOM 1804 C C . GLU A 1 225 ? 8.679 16.002 -17.538 1.00 86.38 225 GLU A C 1
ATOM 1806 O O . GLU A 1 225 ? 9.833 15.604 -17.364 1.00 86.38 225 GLU A O 1
ATOM 1811 N N . ALA A 1 226 ? 8.144 16.977 -16.794 1.00 86.25 226 ALA A N 1
ATOM 1812 C CA . ALA A 1 226 ? 8.886 17.727 -15.786 1.00 86.25 226 ALA A CA 1
ATOM 1813 C C . ALA A 1 226 ? 8.904 17.038 -14.412 1.00 86.25 226 ALA A C 1
ATOM 1815 O O . ALA A 1 226 ? 9.680 17.450 -13.548 1.00 86.25 226 ALA A O 1
ATOM 1816 N N . ASP A 1 227 ? 8.093 15.996 -14.204 1.00 92.00 227 ASP A N 1
ATOM 1817 C CA . ASP A 1 227 ? 8.072 15.247 -12.948 1.00 92.00 227 ASP A CA 1
ATOM 1818 C C . ASP A 1 227 ? 9.426 14.559 -12.677 1.00 92.00 227 ASP A C 1
ATOM 1820 O O . ASP A 1 227 ? 9.871 13.636 -13.373 1.00 92.00 227 ASP A O 1
ATOM 1824 N N . ASP A 1 228 ? 10.089 15.003 -11.607 1.00 90.38 228 ASP A N 1
ATOM 1825 C CA . ASP A 1 228 ? 11.391 14.486 -11.176 1.00 90.38 228 ASP A CA 1
ATOM 1826 C C . ASP A 1 228 ? 11.349 12.996 -10.807 1.00 90.38 228 ASP A C 1
ATOM 1828 O O . ASP A 1 228 ? 12.346 12.278 -10.955 1.00 90.38 228 ASP A O 1
ATOM 1832 N N . GLY A 1 229 ? 10.200 12.517 -10.325 1.00 88.38 229 GLY A N 1
ATOM 1833 C CA . GLY A 1 229 ? 9.977 11.123 -9.976 1.00 88.38 229 GLY A CA 1
ATOM 1834 C C . GLY A 1 229 ? 10.051 10.211 -11.196 1.00 88.38 229 GLY A C 1
ATOM 1835 O O . GLY A 1 229 ? 10.673 9.146 -11.105 1.00 88.38 229 GLY A O 1
ATOM 1836 N N . ILE A 1 230 ? 9.460 10.628 -12.318 1.00 91.62 230 ILE A N 1
ATOM 1837 C CA . ILE A 1 230 ? 9.526 9.924 -13.605 1.00 91.62 230 ILE A CA 1
ATOM 1838 C C . ILE A 1 230 ? 10.932 10.009 -14.188 1.00 91.62 230 ILE A C 1
ATOM 1840 O O . ILE A 1 230 ? 11.498 8.983 -14.573 1.00 91.62 230 ILE A O 1
ATOM 1844 N N . ARG A 1 231 ? 11.508 11.217 -14.221 1.00 92.62 231 ARG A N 1
ATOM 1845 C CA . ARG A 1 231 ? 12.834 11.473 -14.797 1.00 92.62 231 ARG A CA 1
ATOM 1846 C C . ARG A 1 231 ? 13.905 10.590 -14.167 1.00 92.62 231 ARG A C 1
ATOM 1848 O O . ARG A 1 231 ? 14.609 9.886 -14.881 1.00 92.62 231 ARG A O 1
ATOM 1855 N N . ARG A 1 232 ? 13.960 10.533 -12.832 1.00 93.19 232 ARG A N 1
ATOM 1856 C CA . ARG A 1 232 ? 14.936 9.697 -12.115 1.00 93.19 232 ARG A CA 1
ATOM 1857 C C . ARG A 1 232 ? 14.799 8.213 -12.462 1.00 93.19 232 ARG A C 1
ATOM 1859 O O . ARG A 1 232 ? 15.787 7.567 -12.779 1.00 93.19 232 ARG A O 1
ATOM 1866 N N . ARG A 1 233 ? 13.575 7.673 -12.441 1.00 93.50 233 ARG A N 1
ATOM 1867 C CA . ARG A 1 233 ? 13.317 6.253 -12.757 1.00 93.50 233 ARG A CA 1
ATOM 1868 C C . ARG A 1 233 ? 13.673 5.902 -14.194 1.00 93.50 233 ARG A C 1
ATOM 1870 O O . ARG A 1 233 ? 14.165 4.805 -14.452 1.00 93.50 233 ARG A O 1
ATOM 1877 N N . TRP A 1 234 ? 13.398 6.826 -15.111 1.00 94.19 234 TRP A N 1
ATOM 1878 C CA . TRP A 1 234 ? 13.771 6.710 -16.511 1.00 94.19 234 TRP A CA 1
ATOM 1879 C C . TRP A 1 234 ? 15.290 6.673 -16.672 1.00 94.19 234 TRP A C 1
ATOM 1881 O O . TRP A 1 234 ? 15.807 5.736 -17.276 1.00 94.19 234 TRP A O 1
ATOM 1891 N N . ASP A 1 235 ? 15.996 7.647 -16.100 1.00 94.12 235 ASP A N 1
ATOM 1892 C CA . ASP A 1 235 ? 17.452 7.758 -16.198 1.00 94.12 235 ASP A CA 1
ATOM 1893 C C . ASP A 1 235 ? 18.145 6.523 -15.603 1.00 94.12 235 ASP A C 1
ATOM 1895 O O . ASP A 1 235 ? 19.015 5.935 -16.250 1.00 94.12 235 ASP A O 1
ATOM 1899 N N . ASP A 1 236 ? 17.693 6.065 -14.432 1.00 94.06 236 ASP A N 1
ATOM 1900 C CA . ASP A 1 236 ? 18.187 4.846 -13.783 1.00 94.06 236 ASP A CA 1
ATOM 1901 C C . ASP A 1 236 ? 17.981 3.608 -14.674 1.00 94.06 236 ASP A C 1
ATOM 1903 O O . ASP A 1 236 ? 18.897 2.801 -14.864 1.00 94.06 236 ASP A O 1
ATOM 1907 N N . LEU A 1 237 ? 16.793 3.465 -15.277 1.00 94.69 237 LEU A N 1
ATOM 1908 C CA . LEU A 1 237 ? 16.483 2.355 -16.178 1.00 94.69 237 LEU A CA 1
ATOM 1909 C C . LEU A 1 237 ? 17.322 2.403 -17.461 1.00 94.69 237 LEU A C 1
ATOM 1911 O O . LEU A 1 237 ? 17.826 1.370 -17.902 1.00 94.69 237 LEU A O 1
ATOM 1915 N N . MET A 1 238 ? 17.493 3.580 -18.064 1.00 95.44 238 MET A N 1
ATOM 1916 C CA . MET A 1 238 ? 18.304 3.759 -19.272 1.00 95.44 238 MET A CA 1
ATOM 1917 C C . MET A 1 238 ? 19.784 3.479 -19.004 1.00 95.44 238 MET A C 1
ATOM 1919 O O . MET A 1 238 ? 20.434 2.788 -19.793 1.00 95.44 238 MET A O 1
ATOM 1923 N N . ALA A 1 239 ? 20.308 3.949 -17.868 1.00 95.19 239 ALA A N 1
ATOM 1924 C CA . ALA A 1 239 ? 21.666 3.649 -17.434 1.00 95.19 239 ALA A CA 1
ATOM 1925 C C . ALA A 1 239 ? 21.861 2.137 -17.254 1.00 95.19 239 ALA A C 1
ATOM 1927 O O . ALA A 1 239 ? 22.829 1.572 -17.771 1.00 95.19 239 ALA A O 1
ATOM 1928 N N . TRP A 1 240 ? 20.910 1.461 -16.602 1.00 95.06 240 TRP A N 1
ATOM 1929 C CA . TRP A 1 240 ? 20.931 0.009 -16.453 1.00 95.06 240 TRP A CA 1
ATOM 1930 C C . TRP A 1 240 ? 20.881 -0.717 -17.806 1.00 95.06 240 TRP A C 1
ATOM 1932 O O . TRP A 1 240 ? 21.680 -1.626 -18.035 1.00 95.06 240 TRP A O 1
ATOM 1942 N N . ARG A 1 241 ? 20.012 -0.305 -18.741 1.00 95.31 241 ARG A N 1
ATOM 1943 C CA . ARG A 1 241 ? 19.931 -0.899 -20.093 1.00 95.31 241 ARG A CA 1
ATOM 1944 C C . ARG A 1 241 ? 21.257 -0.767 -20.837 1.00 95.31 241 ARG A C 1
ATOM 1946 O O . ARG A 1 241 ? 21.774 -1.766 -21.335 1.00 95.31 241 ARG A O 1
ATOM 1953 N N . SER A 1 242 ? 21.851 0.428 -20.823 1.00 95.31 242 SER A N 1
ATOM 1954 C CA . SER A 1 242 ? 23.152 0.684 -21.448 1.00 95.31 242 SER A CA 1
ATOM 1955 C C . SER A 1 242 ? 24.259 -0.192 -20.861 1.00 95.31 242 SER A C 1
ATOM 1957 O O . SER A 1 242 ? 25.060 -0.737 -21.618 1.00 95.31 242 SER A O 1
ATOM 1959 N N . GLN A 1 243 ? 24.307 -0.354 -19.535 1.00 95.62 243 GLN A N 1
ATOM 1960 C CA . GLN A 1 243 ? 25.292 -1.214 -18.865 1.00 95.62 243 GLN A CA 1
ATOM 1961 C C . GLN A 1 243 ? 25.121 -2.698 -19.221 1.00 95.62 243 GLN A C 1
ATOM 1963 O O . GLN A 1 243 ? 26.094 -3.447 -19.203 1.00 95.62 243 GLN A O 1
ATOM 1968 N N . ASN A 1 244 ? 23.905 -3.114 -19.579 1.00 94.19 244 ASN A N 1
ATOM 1969 C CA . ASN A 1 244 ? 23.577 -4.490 -19.949 1.00 94.19 244 ASN A CA 1
ATOM 1970 C C . ASN A 1 244 ? 23.521 -4.714 -21.475 1.00 94.19 244 ASN A C 1
ATOM 1972 O O . ASN A 1 244 ? 23.077 -5.771 -21.918 1.00 94.19 244 ASN A O 1
ATOM 1976 N N . GLY A 1 245 ? 23.967 -3.747 -22.291 1.00 92.94 245 GLY A N 1
ATOM 1977 C CA . GLY A 1 245 ? 23.984 -3.868 -23.756 1.00 92.94 245 GLY A CA 1
ATOM 1978 C C . GLY A 1 245 ? 22.594 -3.916 -24.401 1.00 92.94 245 GLY A C 1
ATOM 1979 O O . GLY A 1 245 ? 22.450 -4.396 -25.524 1.00 92.94 245 GLY A O 1
ATOM 1980 N N . ILE A 1 246 ? 21.569 -3.441 -23.694 1.00 90.50 246 ILE A N 1
ATOM 1981 C CA . ILE A 1 246 ? 20.189 -3.384 -24.171 1.00 90.50 246 ILE A CA 1
ATOM 1982 C C . ILE A 1 246 ? 19.974 -2.008 -24.806 1.00 90.50 246 ILE A C 1
ATOM 1984 O O . ILE A 1 246 ? 20.273 -0.982 -24.193 1.00 90.50 246 ILE A O 1
ATOM 1988 N N . ALA A 1 247 ? 19.466 -1.985 -26.040 1.00 81.31 247 ALA A N 1
ATOM 1989 C CA . ALA A 1 247 ? 19.155 -0.738 -26.732 1.00 81.31 247 ALA A CA 1
ATOM 1990 C C . ALA A 1 247 ? 18.118 0.095 -25.943 1.00 81.31 247 ALA A C 1
ATOM 1992 O O . ALA A 1 247 ? 17.277 -0.502 -25.262 1.00 81.31 247 ALA A O 1
ATOM 1993 N N . PRO A 1 248 ? 18.170 1.439 -26.016 1.00 66.75 248 PRO A N 1
ATOM 1994 C CA . PRO A 1 248 ? 17.207 2.319 -25.352 1.00 66.75 248 PRO A CA 1
ATOM 1995 C C . PRO A 1 248 ? 15.752 1.956 -25.658 1.00 66.75 248 PRO A C 1
ATOM 1997 O O . PRO A 1 248 ? 15.443 1.714 -26.847 1.00 66.75 248 PRO A O 1
#

Radius of gyration: 31.09 Å; Cα contacts (8 Å, |Δi|>4): 241; chains: 1; bounding box: 56×43×110 Å